Protein AF-A0A7S3L849-F1 (afdb_monomer)

Mean predicted aligned error: 8.5 Å

Secondary structure (DSSP, 8-state):
-B---HHHHHHHHHHHHTT---S-EEE-SSSS-HHHHHHHHHHHSTTTSTTTEEE--PPPPPPPHHHHHHHHHHHHHHHHHS-S-----TTS---------S--HHHHHHHHHHHHSPTT-EEEEE-S-THHHHHHHHH-HHHHHHHEEEEEEE-S--TTS-----HHHHH-HHHHHHHHHSTTGGGEEEE-TTTT-GGGS-TTHHHHHHHHHHHHHHT-SS---HHHHHHHHHHHHTTTGGGSSHHHHHHHHH-GGGEEEEEEEEEE-TTT--EEE-TT---EEEEEEEE-HHHHHHHHHHHHH--GGGGTHHHHHHHTT--

InterPro domains:
  IPR001910 Inosine/uridine-preferring nucleoside hydrolase domain [PF01156] (1-293)
  IPR023186 Inosine/uridine-preferring nucleoside hydrolase [PTHR12304] (1-284)
  IPR036452 Ribonucleoside hydrolase-like [G3DSA:3.90.245.10] (1-307)
  IPR036452 Ribonucleoside hydrolase-like [SSF53590] (1-305)

Sequence (323 aa):
DTDAGFDDLVALTCPLAHGHSIDLVTTVCGSNTALDTHHALERLLSSGLDNRVVPSKNRPRPSQAWLTDFRRRFGAFVERHGTTTPTQSPLQKSSNGDDDDDDDGMTTRVKQFLQNSPDDGVDLLCLGPLSNVADWMERFPDLMMTKVSSVWILGGSHPTTERVDEFNFGQDAPAASYVFEGRLADKITLVPGDVTSHHLVADDFIPTIVEAACRNQELASTDYNVNTKLLAHIIEEEQQYSIFYDPVCIFLYLHPEAARFARVPLRVDPESGATQSSSGTTAMIPFAEQVNFDAYQAWLLQAIQQSSDAQSSCTEEAQTNLE

pLDDT: mean 82.87, std 18.26, range [31.86, 98.62]

Structure (mmCIF, N/CA/C/O backbone):
data_AF-A0A7S3L849-F1
#
_entry.id   AF-A0A7S3L849-F1
#
loop_
_atom_site.group_PDB
_atom_site.id
_atom_site.type_symbol
_atom_site.label_atom_id
_atom_site.label_alt_id
_atom_site.label_comp_id
_atom_site.label_asym_id
_atom_site.label_entity_id
_atom_site.label_seq_id
_atom_site.pdbx_PDB_ins_code
_atom_site.Cartn_x
_atom_site.Cartn_y
_atom_site.Cartn_z
_atom_site.occupancy
_atom_site.B_iso_or_equiv
_atom_site.auth_seq_id
_atom_site.auth_comp_id
_atom_site.auth_asym_id
_atom_site.auth_atom_id
_atom_site.pdbx_PDB_model_num
ATOM 1 N N . ASP A 1 1 ? -3.699 5.088 0.808 1.00 95.38 1 ASP A N 1
ATOM 2 C CA . ASP A 1 1 ? -2.855 5.932 1.673 1.00 95.38 1 ASP A CA 1
ATOM 3 C C . ASP A 1 1 ? -1.408 5.497 1.504 1.00 95.38 1 ASP A C 1
ATOM 5 O O . ASP A 1 1 ? -1.169 4.300 1.565 1.00 95.38 1 ASP A O 1
ATOM 9 N N . THR A 1 2 ? -0.493 6.411 1.181 1.00 94.88 2 THR A N 1
ATOM 10 C CA . THR A 1 2 ? 0.852 6.100 0.638 1.00 94.88 2 THR A CA 1
ATOM 11 C C . THR A 1 2 ? 1.878 7.171 1.022 1.00 94.88 2 THR A C 1
ATOM 13 O O . THR A 1 2 ? 1.524 8.348 1.126 1.00 94.88 2 THR A O 1
ATOM 16 N N . ASP A 1 3 ? 3.147 6.815 1.214 1.00 91.31 3 ASP A N 1
ATOM 17 C CA . ASP A 1 3 ? 4.259 7.768 1.392 1.00 91.31 3 ASP A CA 1
ATOM 18 C C . ASP A 1 3 ? 5.100 7.983 0.114 1.00 91.31 3 ASP A C 1
ATOM 20 O O . ASP A 1 3 ? 6.046 8.783 0.125 1.00 91.31 3 ASP A O 1
ATOM 24 N N . ALA A 1 4 ? 4.666 7.390 -1.007 1.00 85.69 4 ALA A N 1
ATOM 25 C CA . ALA A 1 4 ? 5.242 7.435 -2.359 1.00 85.69 4 ALA A CA 1
ATOM 26 C C . ALA A 1 4 ? 6.745 7.132 -2.417 1.00 85.69 4 ALA A C 1
ATOM 28 O O . ALA A 1 4 ? 7.527 7.903 -2.984 1.00 85.69 4 ALA A O 1
ATOM 29 N N . GLY A 1 5 ? 7.143 6.010 -1.829 1.00 91.06 5 GLY A N 1
ATOM 30 C CA . GLY A 1 5 ? 8.312 5.235 -2.215 1.00 91.06 5 GLY A CA 1
ATOM 31 C C . GLY A 1 5 ? 8.308 4.824 -3.694 1.00 91.06 5 GLY A C 1
ATOM 32 O O . GLY A 1 5 ? 7.347 5.039 -4.436 1.00 91.06 5 GLY A O 1
ATOM 33 N N . PHE A 1 6 ? 9.413 4.244 -4.169 1.00 93.62 6 PHE A N 1
ATOM 34 C CA . PHE A 1 6 ? 9.449 3.695 -5.534 1.00 93.62 6 PHE A CA 1
ATOM 35 C C . PHE A 1 6 ? 8.513 2.485 -5.680 1.00 93.62 6 PHE A C 1
ATOM 37 O O . PHE A 1 6 ? 7.895 2.304 -6.726 1.00 93.62 6 PHE A O 1
ATOM 44 N N . ASP A 1 7 ? 8.396 1.688 -4.626 1.00 95.56 7 ASP A N 1
ATOM 45 C CA . ASP A 1 7 ? 7.432 0.606 -4.443 1.00 95.56 7 ASP A CA 1
ATOM 46 C C . ASP A 1 7 ? 5.988 1.101 -4.466 1.00 95.56 7 ASP A C 1
ATOM 48 O O . ASP A 1 7 ? 5.200 0.588 -5.264 1.00 95.56 7 ASP A O 1
ATOM 52 N N . ASP A 1 8 ? 5.644 2.158 -3.729 1.00 95.69 8 ASP A N 1
ATOM 53 C CA . ASP A 1 8 ? 4.315 2.772 -3.831 1.00 95.69 8 ASP A CA 1
ATOM 54 C C . ASP A 1 8 ? 3.997 3.224 -5.267 1.00 95.69 8 ASP A C 1
ATOM 56 O O . ASP A 1 8 ? 2.868 3.089 -5.743 1.00 95.69 8 ASP A O 1
ATOM 60 N N . LEU A 1 9 ? 4.981 3.771 -5.996 1.00 94.06 9 LEU A N 1
ATOM 61 C CA . LEU A 1 9 ? 4.765 4.187 -7.383 1.00 94.06 9 LEU A CA 1
ATOM 62 C C . LEU A 1 9 ? 4.421 2.990 -8.277 1.00 94.06 9 LEU A C 1
ATOM 64 O O . LEU A 1 9 ? 3.528 3.112 -9.119 1.00 94.06 9 LEU A O 1
ATOM 68 N N . VAL A 1 10 ? 5.067 1.834 -8.100 1.00 95.44 10 VAL A N 1
ATOM 69 C CA . VAL A 1 10 ? 4.680 0.596 -8.800 1.00 95.44 10 VAL A CA 1
ATOM 70 C C . VAL A 1 10 ? 3.294 0.136 -8.343 1.00 95.44 10 VAL A C 1
ATOM 72 O O . VAL A 1 10 ? 2.470 -0.225 -9.183 1.00 95.44 10 VAL A O 1
ATOM 75 N N . ALA A 1 11 ? 2.996 0.214 -7.047 1.00 96.06 11 ALA A N 1
ATOM 76 C CA . ALA A 1 11 ? 1.717 -0.171 -6.453 1.00 96.06 11 ALA A CA 1
ATOM 77 C C . ALA A 1 11 ? 0.536 0.667 -6.973 1.00 96.06 11 ALA A C 1
ATOM 79 O O . ALA A 1 11 ? -0.564 0.147 -7.148 1.00 96.06 11 ALA A O 1
ATOM 80 N N . LEU A 1 12 ? 0.763 1.944 -7.289 1.00 93.38 12 LEU A N 1
ATOM 81 C CA . LEU A 1 12 ? -0.225 2.820 -7.921 1.00 93.38 12 LEU A CA 1
ATOM 82 C C . LEU A 1 12 ? -0.278 2.630 -9.442 1.00 93.38 12 LEU A C 1
ATOM 84 O O . LEU A 1 12 ? -1.357 2.612 -10.029 1.00 93.38 12 LEU A O 1
ATOM 88 N N . THR A 1 13 ? 0.873 2.484 -10.099 1.00 91.62 13 THR A N 1
ATOM 89 C CA . THR A 1 13 ? 0.953 2.477 -11.569 1.00 91.62 13 THR A CA 1
ATOM 90 C C . THR A 1 13 ? 0.557 1.128 -12.169 1.00 91.62 13 THR A C 1
ATOM 92 O O . THR A 1 13 ? -0.067 1.088 -13.228 1.00 91.62 13 THR A O 1
ATOM 95 N N . CYS A 1 14 ? 0.883 0.017 -11.506 1.00 92.12 14 CYS A N 1
ATOM 96 C CA . CYS A 1 14 ? 0.623 -1.329 -12.014 1.00 92.12 14 CYS A CA 1
ATOM 97 C C . CYS A 1 14 ? -0.886 -1.634 -12.153 1.00 92.12 14 CYS A C 1
ATOM 99 O O . CYS A 1 14 ? -1.302 -2.044 -13.238 1.00 92.12 14 CYS A O 1
ATOM 101 N N . PRO A 1 15 ? -1.757 -1.352 -11.160 1.00 91.69 15 PRO A N 1
ATOM 102 C CA . PRO A 1 15 ? -3.205 -1.509 -11.332 1.00 91.69 15 PRO A CA 1
ATOM 103 C C . PRO A 1 15 ? -3.779 -0.613 -12.426 1.00 91.69 15 PRO A C 1
ATOM 105 O O . PRO A 1 15 ? -4.632 -1.060 -13.190 1.00 91.69 15 PRO A O 1
ATOM 108 N N . LEU A 1 16 ? -3.297 0.632 -12.536 1.00 88.31 16 LEU A N 1
ATOM 109 C CA . LEU A 1 16 ? -3.709 1.549 -13.603 1.00 88.31 16 LEU A CA 1
ATOM 110 C C . LEU A 1 16 ? -3.302 1.018 -14.987 1.00 88.31 16 LEU A C 1
ATOM 112 O O . LEU A 1 16 ? -4.040 1.196 -15.955 1.00 88.31 16 LEU A O 1
ATOM 116 N N . ALA A 1 17 ? -2.146 0.354 -15.094 1.00 86.44 17 ALA A N 1
ATOM 117 C CA . ALA A 1 17 ? -1.731 -0.333 -16.314 1.00 86.44 17 ALA A CA 1
ATOM 118 C C . ALA A 1 17 ? -2.655 -1.516 -16.637 1.00 86.44 17 ALA A C 1
ATOM 120 O O . ALA A 1 17 ? -2.955 -1.731 -17.801 1.00 86.44 17 ALA A O 1
ATOM 121 N N . HIS A 1 18 ? -3.185 -2.208 -15.625 1.00 87.62 18 HIS A N 1
ATOM 122 C CA . HIS A 1 18 ? -4.211 -3.251 -15.770 1.00 87.62 18 HIS A CA 1
ATOM 123 C C . HIS A 1 18 ? -5.645 -2.725 -15.958 1.00 87.62 18 HIS A C 1
ATOM 125 O O . HIS A 1 18 ? -6.585 -3.513 -16.032 1.00 87.62 18 HIS A O 1
ATOM 131 N N . GLY A 1 19 ? -5.840 -1.406 -16.056 1.00 87.19 19 GLY A N 1
ATOM 132 C CA . GLY A 1 19 ? -7.154 -0.798 -16.287 1.00 87.19 19 GLY A CA 1
ATOM 133 C C . GLY A 1 19 ? -8.034 -0.667 -15.040 1.00 87.19 19 GLY A C 1
ATOM 134 O O . GLY A 1 19 ? -9.211 -0.326 -15.165 1.00 87.19 19 GLY A O 1
ATOM 135 N N . HIS A 1 20 ? -7.491 -0.895 -13.842 1.00 90.31 20 HIS A N 1
ATOM 136 C CA . HIS A 1 20 ? -8.184 -0.557 -12.600 1.00 90.31 20 HIS A CA 1
ATOM 137 C C . HIS A 1 20 ? -8.245 0.963 -12.403 1.00 90.31 20 HIS A C 1
ATOM 139 O O . HIS A 1 20 ? -7.409 1.710 -12.909 1.00 90.31 20 HIS A O 1
ATOM 145 N N . SER A 1 21 ? -9.224 1.426 -11.628 1.00 89.62 21 SER A N 1
ATOM 146 C CA . SER A 1 21 ? -9.348 2.821 -11.206 1.00 89.62 21 SER A CA 1
ATOM 147 C C . SER A 1 21 ? -9.006 2.983 -9.729 1.00 89.62 21 SER A C 1
ATOM 149 O O . SER A 1 21 ? -9.320 2.116 -8.920 1.00 89.62 21 SER A O 1
ATOM 151 N N . ILE A 1 22 ? -8.420 4.126 -9.374 1.00 91.94 22 ILE A N 1
ATOM 152 C CA . ILE A 1 22 ? -8.144 4.514 -7.986 1.00 91.94 22 ILE A CA 1
ATOM 153 C C . ILE A 1 22 ? -8.977 5.752 -7.669 1.00 91.94 22 ILE A C 1
ATOM 155 O O . ILE A 1 22 ? -8.793 6.786 -8.311 1.00 91.94 22 ILE A O 1
ATOM 159 N N . ASP A 1 23 ? -9.896 5.665 -6.712 1.00 93.19 23 ASP A N 1
ATOM 160 C CA . ASP A 1 23 ? -10.851 6.748 -6.438 1.00 93.19 23 ASP A CA 1
ATOM 161 C C . ASP A 1 23 ? -10.212 7.954 -5.743 1.00 93.19 23 ASP A C 1
ATOM 163 O O . ASP A 1 23 ? -10.484 9.102 -6.103 1.00 93.19 23 ASP A O 1
ATOM 167 N N . LEU A 1 24 ? -9.332 7.695 -4.774 1.00 93.12 24 LEU A N 1
ATOM 168 C CA . LEU A 1 24 ? -8.637 8.715 -3.999 1.00 93.12 24 LEU A CA 1
ATOM 169 C C . LEU A 1 24 ? -7.258 8.210 -3.568 1.00 93.12 24 LEU A C 1
ATOM 171 O O . LEU A 1 24 ? -7.108 7.068 -3.138 1.00 93.12 24 LEU A O 1
ATOM 175 N N . VAL A 1 25 ? -6.261 9.088 -3.627 1.00 93.25 25 VAL A N 1
ATOM 176 C CA . VAL A 1 25 ? -4.925 8.856 -3.078 1.00 93.25 25 VAL A CA 1
ATOM 177 C C . VAL A 1 25 ? -4.656 9.885 -1.994 1.00 93.25 25 VAL A C 1
ATOM 179 O O . VAL A 1 25 ? -4.705 11.090 -2.211 1.00 93.25 25 VAL A O 1
ATOM 182 N N . THR A 1 26 ? -4.349 9.415 -0.800 1.00 92.69 26 THR A N 1
ATOM 183 C CA . THR A 1 26 ? -3.932 10.256 0.321 1.00 92.69 26 THR A CA 1
ATOM 184 C C . THR A 1 26 ? -2.455 10.027 0.577 1.00 92.69 26 THR A C 1
ATOM 186 O O . THR A 1 26 ? -1.984 8.891 0.468 1.00 92.69 26 THR A O 1
ATOM 189 N N . THR A 1 27 ? -1.724 11.095 0.891 1.00 91.38 27 THR A N 1
ATOM 190 C CA . THR A 1 27 ? -0.302 10.984 1.212 1.00 91.38 27 THR A CA 1
ATOM 191 C C . THR A 1 27 ? -0.057 11.071 2.706 1.00 91.38 27 THR A C 1
ATOM 193 O O . THR A 1 27 ? -0.688 11.863 3.411 1.00 91.38 27 THR A O 1
ATOM 196 N N . VAL A 1 28 ? 0.881 10.272 3.199 1.00 90.94 28 VAL A N 1
ATOM 197 C CA . VAL A 1 28 ? 1.326 10.259 4.595 1.00 90.94 28 VAL A CA 1
ATOM 198 C C . VAL A 1 28 ? 2.834 10.505 4.660 1.00 90.94 28 VAL A C 1
ATOM 200 O O . VAL A 1 28 ? 3.556 10.303 3.687 1.00 90.94 28 VAL A O 1
ATOM 203 N N . CYS A 1 29 ? 3.323 11.021 5.789 1.00 87.94 29 CYS A N 1
ATOM 204 C CA . CYS A 1 29 ? 4.763 11.148 5.987 1.00 87.94 29 CYS A CA 1
ATOM 205 C C . CYS A 1 29 ? 5.391 9.774 6.229 1.00 87.94 29 CYS A C 1
ATOM 207 O O . CYS A 1 29 ? 4.939 9.041 7.101 1.00 87.94 29 CYS A O 1
ATOM 209 N N . GLY A 1 30 ? 6.493 9.508 5.537 1.00 85.75 30 GLY A N 1
ATOM 210 C CA . GLY A 1 30 ? 7.298 8.297 5.672 1.00 85.75 30 GLY A CA 1
ATOM 211 C C . GLY A 1 30 ? 8.642 8.515 4.986 1.00 85.75 30 GLY A C 1
ATOM 212 O O . GLY A 1 30 ? 9.497 9.272 5.471 1.00 85.75 30 GLY A O 1
ATOM 213 N N . SER A 1 31 ? 8.803 7.913 3.815 1.00 81.94 31 SER A N 1
ATOM 214 C CA . SER A 1 31 ? 9.958 8.058 2.931 1.00 81.94 31 SER A CA 1
ATOM 215 C C . SER A 1 31 ? 10.201 9.523 2.556 1.00 81.94 31 SER A C 1
ATOM 217 O O . SER A 1 31 ? 11.317 10.038 2.690 1.00 81.94 31 SER A O 1
ATOM 219 N N . ASN A 1 32 ? 9.134 10.247 2.216 1.00 81.56 32 ASN A N 1
ATOM 220 C CA . ASN A 1 32 ? 9.120 11.689 1.963 1.00 81.56 32 ASN A CA 1
ATOM 221 C C . ASN A 1 32 ? 8.192 12.426 2.948 1.00 81.56 32 ASN A C 1
ATOM 223 O O . ASN A 1 32 ? 7.525 11.813 3.786 1.00 81.56 32 ASN A O 1
ATOM 227 N N . THR A 1 33 ? 8.174 13.763 2.886 1.00 80.88 33 THR A N 1
ATOM 228 C CA . THR A 1 33 ? 7.096 14.517 3.541 1.00 80.88 33 THR A CA 1
ATOM 229 C C . THR A 1 33 ? 5.804 14.333 2.750 1.00 80.88 33 THR A C 1
ATOM 231 O O . THR A 1 33 ? 5.849 14.253 1.526 1.00 80.88 33 THR A O 1
ATOM 234 N N . ALA A 1 34 ? 4.647 14.340 3.416 1.00 77.62 34 ALA A N 1
ATOM 235 C CA . ALA A 1 34 ? 3.357 14.161 2.747 1.00 77.62 34 ALA A CA 1
ATOM 236 C C . ALA A 1 34 ? 3.129 15.175 1.603 1.00 77.62 34 ALA A C 1
ATOM 238 O O . ALA A 1 34 ? 2.537 14.838 0.577 1.00 77.62 34 ALA A O 1
ATOM 239 N N . LEU A 1 35 ? 3.634 16.407 1.742 1.00 77.88 35 LEU A N 1
ATOM 240 C CA . LEU A 1 35 ? 3.536 17.429 0.699 1.00 77.88 35 LEU A CA 1
ATOM 241 C C . LEU A 1 35 ? 4.460 17.141 -0.495 1.00 77.88 35 LEU A C 1
ATOM 243 O O . LEU A 1 35 ? 4.033 17.286 -1.639 1.00 77.88 35 LEU A O 1
ATOM 247 N N . ASP A 1 36 ? 5.697 16.706 -0.246 1.00 81.19 36 ASP A N 1
ATOM 248 C CA . ASP A 1 36 ? 6.623 16.322 -1.319 1.00 81.19 36 ASP A CA 1
ATOM 249 C C . ASP A 1 36 ? 6.103 15.093 -2.074 1.00 81.19 36 ASP A C 1
ATOM 251 O O . ASP A 1 36 ? 6.116 15.078 -3.304 1.00 81.19 36 ASP A O 1
ATOM 255 N N . THR A 1 37 ? 5.564 14.109 -1.346 1.00 81.19 37 THR A N 1
ATOM 256 C CA . THR A 1 37 ? 4.849 12.948 -1.893 1.00 81.19 37 THR A CA 1
ATOM 257 C C . THR A 1 37 ? 3.697 13.396 -2.791 1.00 81.19 37 THR A C 1
ATOM 259 O O . THR A 1 37 ? 3.586 12.942 -3.926 1.00 81.19 37 THR A O 1
ATOM 262 N N . HIS A 1 38 ? 2.860 14.331 -2.328 1.00 82.75 38 HIS A N 1
ATOM 263 C CA . HIS A 1 38 ? 1.738 14.843 -3.116 1.00 82.75 38 HIS A CA 1
ATOM 264 C C . HIS A 1 38 ? 2.209 15.481 -4.426 1.00 82.75 38 HIS A C 1
ATOM 266 O O . HIS A 1 38 ? 1.706 15.133 -5.493 1.00 82.75 38 HIS A O 1
ATOM 272 N N . HIS A 1 39 ? 3.213 16.360 -4.370 1.00 82.75 39 HIS A N 1
ATOM 273 C CA . HIS A 1 39 ? 3.768 16.985 -5.570 1.00 82.75 39 HIS A CA 1
ATOM 274 C C . HIS A 1 39 ? 4.417 15.972 -6.519 1.00 82.75 39 HIS A C 1
ATOM 276 O O . HIS A 1 39 ? 4.325 16.131 -7.736 1.00 82.75 39 HIS A O 1
ATOM 282 N N . ALA A 1 40 ? 5.075 14.938 -5.993 1.00 85.44 40 ALA A N 1
ATOM 283 C CA . ALA A 1 40 ? 5.659 13.882 -6.810 1.00 85.44 40 ALA A CA 1
ATOM 284 C C . ALA A 1 40 ? 4.580 13.093 -7.559 1.00 85.44 40 ALA A C 1
ATOM 286 O O . ALA A 1 40 ? 4.685 12.927 -8.774 1.00 85.44 40 ALA A O 1
ATOM 287 N N . LEU A 1 41 ? 3.520 12.676 -6.863 1.00 87.25 41 LEU A N 1
ATOM 288 C CA . LEU A 1 41 ? 2.406 11.939 -7.460 1.00 87.25 41 LEU A CA 1
ATOM 289 C C . LEU A 1 41 ? 1.654 12.775 -8.499 1.00 87.25 41 LEU A C 1
ATOM 291 O O . LEU A 1 41 ? 1.391 12.276 -9.587 1.00 87.25 41 LEU A O 1
ATOM 295 N N . GLU A 1 42 ? 1.384 14.053 -8.226 1.00 83.94 42 GLU A N 1
ATOM 296 C CA . GLU A 1 42 ? 0.770 14.964 -9.205 1.00 83.94 42 GLU A CA 1
ATOM 297 C C . GLU A 1 42 ? 1.625 15.098 -10.472 1.00 83.94 42 GLU A C 1
ATOM 299 O O . GLU A 1 42 ? 1.097 15.138 -11.577 1.00 83.94 42 GLU A O 1
ATOM 304 N N . ARG A 1 43 ? 2.957 15.128 -10.347 1.00 83.00 43 ARG A N 1
ATOM 305 C CA . ARG A 1 43 ? 3.854 15.248 -11.506 1.00 83.00 43 ARG A CA 1
ATOM 306 C C . ARG A 1 43 ? 4.017 13.943 -12.277 1.00 83.00 43 ARG A C 1
ATOM 308 O O . ARG A 1 43 ? 4.158 13.985 -13.497 1.00 83.00 43 ARG A O 1
ATOM 315 N N . LEU A 1 44 ? 4.057 12.806 -11.591 1.00 83.25 44 LEU A N 1
ATOM 316 C CA . LEU A 1 44 ? 4.297 11.501 -12.211 1.00 83.25 44 LEU A CA 1
ATOM 317 C C . LEU A 1 44 ? 3.009 10.879 -12.768 1.00 83.25 44 LEU A C 1
ATOM 319 O O . LEU A 1 44 ? 3.032 10.292 -13.843 1.00 83.25 44 LEU A O 1
ATOM 323 N N . LEU A 1 45 ? 1.882 11.050 -12.076 1.00 79.69 45 LEU A N 1
ATOM 324 C CA . LEU A 1 45 ? 0.605 10.386 -12.360 1.00 79.69 45 LEU A CA 1
ATOM 325 C C . LEU A 1 45 ? -0.505 11.373 -12.764 1.00 79.69 45 LEU A C 1
ATOM 327 O O . LEU A 1 45 ? -1.688 11.047 -12.655 1.00 79.69 45 LEU A O 1
ATOM 331 N N . SER A 1 46 ? -0.138 12.555 -13.277 1.00 68.75 46 SER A N 1
ATOM 332 C CA . SER A 1 46 ? -1.053 13.660 -13.636 1.00 68.75 46 SER A CA 1
ATOM 333 C C . SER A 1 46 ? -2.249 13.259 -14.503 1.00 68.75 46 SER A C 1
ATOM 335 O O . SER A 1 46 ? -3.307 13.864 -14.395 1.00 68.75 46 SER A O 1
ATOM 337 N N . SER A 1 47 ? -2.113 12.244 -15.360 1.00 64.75 47 SER A N 1
ATOM 338 C CA . SER A 1 47 ? -3.205 11.777 -16.231 1.00 64.75 47 SER A CA 1
ATOM 339 C C . SER A 1 47 ? -4.064 10.662 -15.623 1.00 64.75 47 SER A C 1
ATOM 341 O O . SER A 1 47 ? -5.212 10.494 -16.028 1.00 64.75 47 SER A O 1
ATOM 343 N N . GLY A 1 48 ? -3.530 9.906 -14.659 1.00 66.25 48 GLY A N 1
ATOM 344 C CA . GLY A 1 48 ? -4.217 8.777 -14.024 1.00 66.25 48 GLY A CA 1
ATOM 345 C C . GLY A 1 48 ? -4.919 9.138 -12.714 1.00 66.25 48 GLY A C 1
ATOM 346 O O . GLY A 1 48 ? -5.884 8.477 -12.336 1.00 66.25 48 GLY A O 1
ATOM 347 N N . LEU A 1 49 ? -4.458 10.193 -12.034 1.00 73.12 49 LEU A N 1
ATOM 348 C CA . LEU A 1 49 ? -4.897 10.573 -10.688 1.00 73.12 49 LEU A CA 1
ATOM 349 C C . LEU A 1 49 ? -5.322 12.046 -10.571 1.00 73.12 49 LEU A C 1
ATOM 351 O O . LEU A 1 49 ? -5.329 12.581 -9.465 1.00 73.12 49 LEU A O 1
ATOM 355 N N . ASP A 1 50 ? -5.677 12.707 -11.677 1.00 68.19 50 ASP A N 1
ATOM 356 C CA . ASP A 1 50 ? -5.971 14.149 -11.695 1.00 68.19 50 ASP A CA 1
ATOM 357 C C . ASP A 1 50 ? -7.004 14.548 -10.623 1.00 68.19 50 ASP A C 1
ATOM 359 O O . ASP A 1 50 ? -8.126 14.030 -10.580 1.00 68.19 50 ASP A O 1
ATOM 363 N N . ASN A 1 51 ? -6.608 15.463 -9.735 1.00 66.25 51 ASN A N 1
ATOM 364 C CA . ASN A 1 51 ? -7.359 15.908 -8.559 1.00 66.25 51 ASN A CA 1
ATOM 365 C C . ASN A 1 51 ? -7.739 14.798 -7.562 1.00 66.25 51 ASN A C 1
ATOM 367 O O . ASN A 1 51 ? -8.645 15.003 -6.756 1.00 66.25 51 ASN A O 1
ATOM 371 N N . ARG A 1 52 ? -7.068 13.647 -7.552 1.00 78.75 52 ARG A N 1
ATOM 372 C CA . ARG A 1 52 ? -7.327 12.555 -6.594 1.00 78.75 52 ARG A CA 1
ATOM 373 C C . ARG A 1 52 ? -6.297 12.486 -5.477 1.00 78.75 52 ARG A C 1
ATOM 375 O O . ARG A 1 52 ? -6.513 11.732 -4.537 1.00 78.75 52 ARG A O 1
ATOM 382 N N . VAL A 1 53 ? -5.218 13.268 -5.540 1.00 79.25 53 VAL A N 1
ATOM 383 C CA . VAL A 1 53 ? -4.164 13.251 -4.519 1.00 79.25 53 VAL A CA 1
ATOM 384 C C . VAL A 1 53 ? -4.435 14.299 -3.431 1.00 79.25 53 VAL A C 1
ATOM 386 O O . VAL A 1 53 ? -4.674 15.474 -3.724 1.00 79.25 53 VAL A O 1
ATOM 389 N N . VAL A 1 54 ? -4.396 13.887 -2.162 1.00 82.25 54 VAL A N 1
ATOM 390 C CA . VAL A 1 54 ? -4.645 14.742 -0.989 1.00 82.25 54 VAL A CA 1
ATOM 391 C C . VAL A 1 54 ? -3.486 14.631 0.011 1.00 82.25 54 VAL A C 1
ATOM 393 O O . VAL A 1 54 ? -3.256 13.541 0.537 1.00 82.25 54 VAL A O 1
ATOM 396 N N . PRO A 1 55 ? -2.769 15.731 0.313 1.00 78.12 55 PRO A N 1
ATOM 397 C CA . PRO A 1 55 ? -1.709 15.716 1.310 1.00 78.12 55 PRO A CA 1
ATOM 398 C C . PRO A 1 55 ? -2.208 15.679 2.755 1.00 78.12 55 PRO A C 1
ATOM 400 O O . PRO A 1 55 ? -3.134 16.401 3.118 1.00 78.12 55 PRO A O 1
ATOM 403 N N . SER A 1 56 ? -1.537 14.894 3.602 1.00 78.00 56 SER A N 1
ATOM 404 C CA . SER A 1 56 ? -1.711 14.938 5.060 1.00 78.00 56 SER A CA 1
ATOM 405 C C . SER A 1 56 ? -0.860 16.015 5.743 1.00 78.00 56 SER A C 1
ATOM 407 O O . SER A 1 56 ? 0.155 16.476 5.220 1.00 78.00 56 SER A O 1
ATOM 409 N N . LYS A 1 57 ? -1.261 16.377 6.968 1.00 70.38 57 LYS A N 1
ATOM 410 C CA . LYS A 1 57 ? -0.533 17.256 7.897 1.00 70.38 57 LYS A CA 1
ATOM 411 C C . LYS A 1 57 ? 0.433 16.531 8.830 1.00 70.38 57 LYS A C 1
ATOM 413 O O . LYS A 1 57 ? 1.127 17.196 9.607 1.00 70.38 57 LYS A O 1
ATOM 418 N N . ASN A 1 58 ? 0.466 15.200 8.791 1.00 71.88 58 ASN A N 1
ATOM 419 C CA . ASN A 1 58 ? 1.361 14.427 9.643 1.00 71.88 58 ASN A CA 1
ATOM 420 C C . ASN A 1 58 ? 2.804 14.894 9.453 1.00 71.88 58 ASN A C 1
ATOM 422 O O . ASN A 1 58 ? 3.225 15.200 8.340 1.00 71.88 58 ASN A O 1
ATOM 426 N N . ARG A 1 59 ? 3.544 15.033 10.557 1.00 67.00 59 ARG A N 1
ATOM 427 C CA . ARG A 1 59 ? 4.918 15.545 10.530 1.00 67.00 59 ARG A CA 1
ATOM 428 C C . ARG A 1 59 ? 5.908 14.390 10.406 1.00 67.00 59 ARG A C 1
ATOM 430 O O . ARG A 1 59 ? 5.683 13.344 11.011 1.00 67.00 59 ARG A O 1
ATOM 437 N N . PRO A 1 60 ? 7.028 14.583 9.692 1.00 63.25 60 PRO A N 1
ATOM 438 C CA . PRO A 1 60 ? 8.060 13.563 9.605 1.00 63.25 60 PRO A CA 1
ATOM 439 C C . PRO A 1 60 ? 8.654 13.277 10.992 1.00 63.25 60 PRO A C 1
ATOM 441 O O . PRO A 1 60 ? 9.011 14.201 11.730 1.00 63.25 60 PRO A O 1
ATOM 444 N N . ARG A 1 61 ? 8.780 11.991 11.335 1.00 68.00 61 ARG A N 1
ATOM 445 C CA . ARG A 1 61 ? 9.558 11.525 12.492 1.00 68.00 61 ARG A CA 1
ATOM 446 C C . ARG A 1 61 ? 11.066 11.583 12.184 1.00 68.00 61 ARG A C 1
ATOM 448 O O . ARG A 1 61 ? 11.435 11.784 11.022 1.00 68.00 61 ARG A O 1
ATOM 455 N N . PRO A 1 62 ? 11.961 11.478 13.192 1.00 63.38 62 PRO A N 1
ATOM 456 C CA . PRO A 1 62 ? 13.403 11.565 12.976 1.00 63.38 62 PRO A CA 1
ATOM 457 C C . PRO A 1 62 ? 13.865 10.620 11.866 1.00 63.38 62 PRO A C 1
ATOM 459 O O . PRO A 1 62 ? 13.676 9.408 11.935 1.00 63.38 62 PRO A O 1
ATOM 462 N N . SER A 1 63 ? 14.453 11.195 10.820 1.00 64.56 63 SER A N 1
ATOM 463 C CA . SER A 1 63 ? 14.802 10.457 9.613 1.00 64.56 63 SER A CA 1
ATOM 464 C C . SER A 1 63 ? 16.000 9.542 9.847 1.00 64.56 63 SER A C 1
ATOM 466 O O . SER A 1 63 ? 17.053 9.992 10.306 1.00 64.56 63 SER A O 1
ATOM 468 N N . GLN A 1 64 ? 15.863 8.279 9.448 1.00 76.12 64 GLN A N 1
ATOM 469 C CA . GLN A 1 64 ? 16.986 7.357 9.312 1.00 76.12 64 GLN A CA 1
ATOM 470 C C . GLN A 1 64 ? 17.987 7.897 8.276 1.00 76.12 64 GLN A C 1
ATOM 472 O O . GLN A 1 64 ? 17.597 8.548 7.306 1.00 76.12 64 GLN A O 1
ATOM 477 N N . ALA A 1 65 ? 19.284 7.632 8.457 1.00 81.88 65 ALA A N 1
ATOM 478 C CA . ALA A 1 65 ? 20.333 8.227 7.621 1.00 81.88 65 ALA A CA 1
ATOM 479 C C . ALA A 1 65 ? 20.151 7.939 6.117 1.00 81.88 65 ALA A C 1
ATOM 481 O O . ALA A 1 65 ? 20.367 8.826 5.287 1.00 81.88 65 ALA A O 1
ATOM 482 N N . TRP A 1 66 ? 19.696 6.729 5.776 1.00 84.62 66 TRP A N 1
ATOM 483 C CA . TRP A 1 66 ? 19.479 6.294 4.394 1.00 84.62 66 TRP A CA 1
ATOM 484 C C . TRP A 1 66 ? 18.387 7.094 3.664 1.00 84.62 66 TRP A C 1
ATOM 486 O O . TRP A 1 66 ? 18.481 7.263 2.449 1.00 84.62 66 TRP A O 1
ATOM 496 N N . LEU A 1 67 ? 17.415 7.674 4.385 1.00 86.12 67 LEU A N 1
ATOM 497 C CA . LEU A 1 67 ? 16.343 8.477 3.782 1.00 86.12 67 LEU A CA 1
ATOM 498 C C . LEU A 1 67 ? 16.884 9.710 3.057 1.00 86.12 67 LEU A C 1
ATOM 500 O O . LEU A 1 67 ? 16.285 10.175 2.096 1.00 86.12 67 LEU A O 1
ATOM 504 N N . THR A 1 68 ? 18.031 10.240 3.483 1.00 86.25 68 THR A N 1
ATOM 505 C CA . THR A 1 68 ? 18.660 11.383 2.803 1.00 86.25 68 THR A CA 1
ATOM 506 C C . THR A 1 68 ? 19.064 11.016 1.377 1.00 86.25 68 THR A C 1
ATOM 508 O O . THR A 1 68 ? 18.869 11.797 0.447 1.00 86.25 68 THR A O 1
ATOM 511 N N . ASP A 1 69 ? 19.634 9.822 1.205 1.00 87.81 69 ASP A N 1
ATOM 512 C CA . ASP A 1 69 ? 20.055 9.323 -0.099 1.00 87.81 69 ASP A CA 1
ATOM 513 C C . ASP A 1 69 ? 18.853 8.989 -0.979 1.00 87.81 69 ASP A C 1
ATOM 515 O O . ASP A 1 69 ? 18.772 9.460 -2.114 1.00 87.81 69 ASP A O 1
ATOM 519 N N . PHE A 1 70 ? 17.884 8.274 -0.402 1.00 89.62 70 PHE A N 1
ATOM 520 C CA . PHE A 1 70 ? 16.616 7.955 -1.045 1.00 89.62 70 PHE A CA 1
ATOM 521 C C . PHE A 1 70 ? 15.919 9.213 -1.581 1.00 89.62 70 PHE A C 1
ATOM 523 O O . PHE A 1 70 ? 15.675 9.310 -2.780 1.00 89.62 70 PHE A O 1
ATOM 530 N N . ARG A 1 71 ? 15.689 10.226 -0.731 1.00 89.75 71 ARG A N 1
ATOM 531 C CA . ARG A 1 71 ? 15.007 11.482 -1.103 1.00 89.75 71 ARG A CA 1
ATOM 532 C C . ARG A 1 71 ? 15.707 12.206 -2.245 1.00 89.75 71 ARG A C 1
ATOM 534 O O . ARG A 1 71 ? 15.054 12.758 -3.125 1.00 89.75 71 ARG A O 1
ATOM 541 N N . ARG A 1 72 ? 17.044 12.188 -2.252 1.00 89.69 72 ARG A N 1
ATOM 542 C CA . ARG A 1 72 ? 17.842 12.788 -3.327 1.00 89.69 72 ARG A CA 1
ATOM 543 C C . ARG A 1 72 ? 17.631 12.060 -4.656 1.00 89.69 72 ARG A C 1
ATOM 545 O O . ARG A 1 72 ? 17.431 12.723 -5.670 1.00 89.69 72 ARG A O 1
ATOM 552 N N . ARG A 1 73 ? 17.681 10.722 -4.660 1.00 91.69 73 ARG A N 1
ATOM 553 C CA . ARG A 1 73 ? 17.450 9.907 -5.868 1.00 91.69 73 ARG A CA 1
ATOM 554 C C . ARG A 1 73 ? 16.016 10.048 -6.368 1.00 91.69 73 ARG A C 1
ATOM 556 O O . ARG A 1 73 ? 15.810 10.340 -7.540 1.00 91.69 73 ARG A O 1
ATOM 563 N N . PHE A 1 74 ? 15.049 9.945 -5.462 1.00 90.75 74 PHE A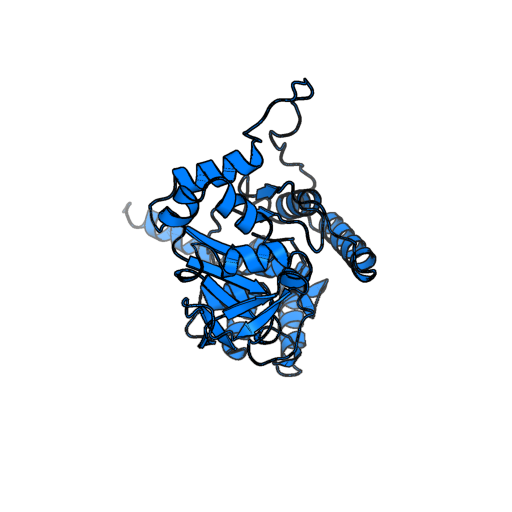 N 1
ATOM 564 C CA . PHE A 1 74 ? 13.632 10.101 -5.767 1.00 90.75 74 PHE A CA 1
ATOM 565 C C . PHE A 1 74 ? 13.323 11.484 -6.356 1.00 90.75 74 PHE A C 1
ATOM 567 O O . PHE A 1 74 ? 12.694 11.584 -7.405 1.00 90.75 74 PHE A O 1
ATOM 574 N N . GLY A 1 75 ? 13.845 12.562 -5.760 1.00 89.25 75 GLY A N 1
ATOM 575 C CA . GLY A 1 75 ? 13.700 13.915 -6.305 1.00 89.25 75 GLY A CA 1
ATOM 576 C C . GLY A 1 75 ? 14.255 14.048 -7.728 1.00 89.25 75 GLY A C 1
ATOM 577 O O . GLY A 1 75 ? 13.573 14.574 -8.606 1.00 89.25 75 GLY A O 1
ATOM 578 N N . ALA A 1 76 ? 15.450 13.503 -7.987 1.00 91.12 76 ALA A N 1
ATOM 579 C CA . ALA A 1 76 ? 16.052 13.503 -9.322 1.00 91.12 76 ALA A CA 1
ATOM 580 C C . ALA A 1 76 ? 15.237 12.687 -10.344 1.00 91.12 76 ALA A C 1
ATOM 582 O O . ALA A 1 76 ? 15.131 13.079 -11.508 1.00 91.12 76 ALA A O 1
ATOM 583 N N . PHE A 1 77 ? 14.634 11.576 -9.918 1.00 91.56 77 PHE A N 1
ATOM 584 C CA . PHE A 1 77 ? 13.723 10.788 -10.746 1.00 91.56 77 PHE A CA 1
ATOM 585 C C . PHE A 1 77 ? 12.472 11.595 -11.129 1.00 91.56 77 PHE A C 1
ATOM 587 O O . PHE A 1 77 ? 12.149 11.714 -12.313 1.00 91.56 77 PHE A O 1
ATOM 594 N N . VAL A 1 78 ? 11.812 12.226 -10.151 1.00 89.62 78 VAL A N 1
ATOM 595 C CA . VAL A 1 78 ? 10.631 13.078 -10.384 1.00 89.62 78 VAL A CA 1
ATOM 596 C C . VAL A 1 78 ? 10.976 14.252 -11.308 1.00 89.62 78 VAL A C 1
ATOM 598 O O . VAL A 1 78 ? 10.176 14.623 -12.165 1.00 89.62 78 VAL A O 1
ATOM 601 N N . GLU A 1 79 ? 12.166 14.843 -11.184 1.00 89.31 79 GLU A N 1
ATOM 602 C CA . GLU A 1 79 ? 12.650 15.885 -12.100 1.00 89.31 79 GLU A CA 1
ATOM 603 C C . GLU A 1 79 ? 12.792 15.404 -13.547 1.00 89.31 79 GLU A C 1
ATOM 605 O O . GLU A 1 79 ? 12.456 16.156 -14.462 1.00 89.31 79 GLU A O 1
ATOM 610 N N . ARG A 1 80 ? 13.255 14.168 -13.754 1.00 90.12 80 ARG A N 1
ATOM 611 C CA . ARG A 1 80 ? 13.509 13.599 -15.083 1.00 90.12 80 ARG A CA 1
ATOM 612 C C . ARG A 1 80 ? 12.240 13.117 -15.786 1.00 90.12 80 ARG A C 1
ATOM 614 O O . ARG A 1 80 ? 12.137 13.276 -17.000 1.00 90.12 80 ARG A O 1
ATOM 621 N N . HIS A 1 81 ? 11.303 12.531 -15.039 1.00 87.06 81 HIS A N 1
ATOM 622 C CA . HIS A 1 81 ? 10.140 11.830 -15.601 1.00 87.06 81 HIS A CA 1
ATOM 623 C C . HIS A 1 81 ? 8.791 12.503 -15.308 1.00 87.06 81 HIS A C 1
ATOM 625 O O . HIS A 1 81 ? 7.809 12.211 -15.985 1.00 87.06 81 HIS A O 1
ATOM 631 N N . GLY A 1 82 ? 8.719 13.406 -14.327 1.00 83.31 82 GLY A N 1
ATOM 632 C CA . GLY A 1 82 ? 7.486 14.106 -13.973 1.00 83.31 82 GLY A CA 1
ATOM 633 C C . GLY A 1 82 ? 7.171 15.277 -14.904 1.00 83.31 82 GLY A C 1
ATOM 634 O O . GLY A 1 82 ? 8.066 15.983 -15.377 1.00 83.31 82 GLY A O 1
ATOM 635 N N . THR A 1 83 ? 5.885 15.553 -15.117 1.00 78.12 83 THR A N 1
ATOM 636 C CA . THR A 1 83 ? 5.438 16.694 -15.922 1.00 78.12 83 THR A CA 1
ATOM 637 C C . THR A 1 83 ? 5.853 18.026 -15.289 1.00 78.12 83 THR A C 1
ATOM 639 O O . THR A 1 83 ? 5.933 18.172 -14.066 1.00 78.12 83 THR A O 1
ATOM 642 N N . THR A 1 84 ? 6.132 19.022 -16.134 1.00 60.09 84 THR A N 1
ATOM 643 C CA . THR A 1 84 ? 6.546 20.374 -15.716 1.00 60.09 84 THR A CA 1
ATOM 644 C C . THR A 1 84 ? 5.376 21.284 -15.375 1.00 60.09 84 THR A C 1
ATOM 646 O O . THR A 1 84 ? 5.594 22.368 -14.840 1.00 60.09 84 THR A O 1
ATOM 649 N N . THR A 1 85 ? 4.145 20.882 -15.694 1.00 51.91 85 THR A N 1
ATOM 650 C CA . THR A 1 85 ? 2.944 21.648 -15.379 1.00 51.91 85 THR A CA 1
ATOM 651 C C . THR A 1 85 ? 2.623 21.445 -13.902 1.00 51.91 85 THR A C 1
ATOM 653 O O . THR A 1 85 ? 2.254 20.334 -13.527 1.00 51.91 85 THR A O 1
ATOM 656 N N . PRO A 1 86 ? 2.743 22.473 -13.044 1.00 45.94 86 PRO A N 1
ATOM 657 C CA . PRO A 1 86 ? 2.087 22.415 -11.755 1.00 45.94 86 PRO A CA 1
ATOM 658 C C . PRO A 1 86 ? 0.596 22.392 -12.078 1.00 45.94 86 PRO A C 1
ATOM 660 O O . PRO A 1 86 ? 0.081 23.358 -12.654 1.00 45.94 86 PRO A O 1
ATOM 663 N N . THR A 1 87 ? -0.105 21.309 -11.748 1.00 46.16 87 THR A N 1
ATOM 664 C CA . THR A 1 87 ? -1.541 21.424 -11.511 1.00 46.16 87 THR A CA 1
ATOM 665 C C . THR A 1 87 ? -1.669 22.564 -10.507 1.00 46.16 87 THR A C 1
ATOM 667 O O . THR A 1 87 ? -1.015 22.572 -9.461 1.00 46.16 87 THR A O 1
ATOM 670 N N . GLN A 1 88 ? -2.360 23.641 -10.889 1.00 40.59 88 GLN A N 1
ATOM 671 C CA . GLN A 1 88 ? -2.619 24.738 -9.966 1.00 40.59 88 GLN A CA 1
ATOM 672 C C . GLN A 1 88 ? -3.519 24.164 -8.878 1.00 40.59 88 GLN A C 1
ATOM 674 O O . GLN A 1 88 ? -4.740 24.194 -8.996 1.00 40.59 88 GLN A O 1
ATOM 679 N N . SER A 1 89 ? -2.910 23.578 -7.848 1.00 40.06 89 SER A N 1
ATOM 680 C CA . SER A 1 89 ? -3.631 23.116 -6.681 1.00 40.06 89 SER A CA 1
ATOM 681 C C . SER A 1 89 ? -4.389 24.327 -6.131 1.00 40.06 89 SER A C 1
ATOM 683 O O . SER A 1 89 ? -3.772 25.385 -5.940 1.00 40.06 89 SER A O 1
ATOM 685 N N . PRO A 1 90 ? -5.702 24.220 -5.855 1.00 39.31 90 PRO A N 1
ATOM 686 C CA . PRO A 1 90 ? -6.490 25.315 -5.283 1.00 39.31 90 PRO A CA 1
ATOM 687 C C . PRO A 1 90 ? -5.918 25.857 -3.961 1.00 39.31 90 PRO A C 1
ATOM 689 O O . PRO A 1 90 ? -6.356 26.892 -3.469 1.00 39.31 90 PRO A O 1
ATOM 692 N N . LEU A 1 91 ? -4.931 25.168 -3.381 1.00 43.28 91 LEU A N 1
ATOM 693 C CA . LEU A 1 91 ? -4.314 25.469 -2.096 1.00 43.28 91 LEU A CA 1
ATOM 694 C C . LEU A 1 91 ? -3.367 26.673 -2.111 1.00 43.28 91 LEU A C 1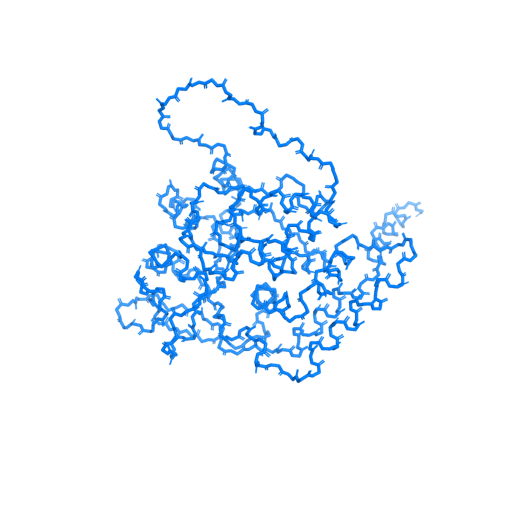
ATOM 696 O O . LEU A 1 91 ? -3.017 27.178 -1.045 1.00 43.28 91 LEU A O 1
ATOM 700 N N . GLN A 1 92 ? -2.985 27.207 -3.276 1.00 39.22 92 GLN A N 1
ATOM 701 C CA . GLN A 1 92 ? -2.262 28.481 -3.332 1.00 39.22 92 GLN A CA 1
ATOM 702 C C . GLN A 1 92 ? -3.216 29.686 -3.355 1.00 39.22 92 GLN A C 1
ATOM 704 O O . GLN A 1 92 ? -3.313 30.388 -4.360 1.00 39.22 92 GLN A O 1
ATOM 709 N N . LYS A 1 93 ? -3.884 29.942 -2.220 1.00 35.66 93 LYS A N 1
ATOM 710 C CA . LYS A 1 93 ? -4.091 31.271 -1.593 1.00 35.66 93 LYS A CA 1
ATOM 711 C C . LYS A 1 93 ? -5.229 31.233 -0.566 1.00 35.66 93 LYS A C 1
ATOM 713 O O . LYS A 1 93 ? -6.387 31.453 -0.899 1.00 35.66 93 LYS A O 1
ATOM 718 N N . SER A 1 94 ? -4.853 31.184 0.705 1.00 31.86 94 SER A N 1
ATOM 719 C CA . SER A 1 94 ? -5.507 32.002 1.731 1.00 31.86 94 SER A CA 1
ATOM 720 C C . SER A 1 94 ? -4.480 32.387 2.792 1.00 31.86 94 SER A C 1
ATOM 722 O O . SER A 1 94 ? -4.471 31.893 3.912 1.00 31.86 94 SER A O 1
ATOM 724 N N . SER A 1 95 ? -3.566 33.284 2.422 1.00 37.00 95 SER A N 1
ATOM 725 C CA . SER A 1 95 ? -2.868 34.107 3.404 1.00 37.00 95 SER A CA 1
ATOM 726 C C . SER A 1 95 ? -3.841 35.191 3.862 1.00 37.00 95 SER A C 1
ATOM 728 O O . SER A 1 95 ? -3.873 36.263 3.266 1.00 37.00 95 SER A O 1
ATOM 730 N N . ASN A 1 96 ? -4.686 34.875 4.836 1.00 32.88 96 ASN A N 1
ATOM 731 C CA . ASN A 1 96 ? -5.288 35.829 5.762 1.00 32.88 96 ASN A CA 1
ATOM 732 C C . ASN A 1 96 ? -5.723 35.035 6.992 1.00 32.88 96 ASN A C 1
ATOM 734 O O . ASN A 1 96 ? -6.382 34.009 6.854 1.00 32.88 96 ASN A O 1
ATOM 738 N N . GLY A 1 97 ? -5.243 35.484 8.151 1.00 39.44 97 GLY A N 1
ATOM 739 C CA . GLY A 1 97 ? -5.448 34.831 9.433 1.00 39.44 97 GLY A CA 1
ATOM 740 C C . GLY A 1 97 ? -6.918 34.704 9.801 1.00 39.44 97 GLY A C 1
ATOM 741 O O . GLY A 1 97 ? -7.727 35.540 9.415 1.00 39.44 97 GLY A O 1
ATOM 742 N N . ASP A 1 98 ? -7.225 33.624 10.503 1.00 33.38 98 ASP A N 1
ATOM 743 C CA . ASP A 1 98 ? -7.668 33.664 11.892 1.00 33.38 98 ASP A CA 1
ATOM 744 C C . ASP A 1 98 ? -7.416 32.261 12.474 1.00 33.38 98 ASP A C 1
ATOM 746 O O . ASP A 1 98 ? -7.707 31.250 11.833 1.00 33.38 98 ASP A O 1
ATOM 750 N N . ASP A 1 99 ? -6.765 32.213 13.636 1.00 48.09 99 ASP A N 1
ATOM 751 C CA . ASP A 1 99 ? -6.652 31.014 14.464 1.00 48.09 99 ASP A CA 1
ATOM 752 C C . ASP A 1 99 ? -8.029 30.759 15.096 1.00 48.09 99 ASP A C 1
ATOM 754 O O . ASP A 1 99 ? -8.454 31.566 15.915 1.00 48.09 99 ASP A O 1
ATOM 758 N N . ASP A 1 100 ? -8.718 29.688 14.689 1.00 36.44 100 ASP A N 1
ATOM 759 C CA . ASP A 1 100 ? -9.705 28.929 15.476 1.00 36.44 100 ASP A CA 1
ATOM 760 C C . ASP A 1 100 ? -10.065 27.626 14.716 1.00 36.44 100 ASP A C 1
ATOM 762 O O . ASP A 1 100 ? -9.967 27.545 13.491 1.00 36.44 100 ASP A O 1
ATOM 766 N N . ASP A 1 101 ? -10.403 26.583 15.471 1.00 44.25 101 ASP A N 1
ATOM 767 C CA . ASP A 1 101 ? -10.480 25.166 15.095 1.00 44.25 101 ASP A CA 1
ATOM 768 C C . ASP A 1 101 ? -11.338 24.783 13.850 1.00 44.25 101 ASP A C 1
ATOM 770 O O . ASP A 1 101 ? -12.361 25.390 13.534 1.00 44.25 101 ASP A O 1
ATOM 774 N N . ASP A 1 102 ? -10.954 23.651 13.232 1.00 43.12 102 ASP A N 1
ATOM 775 C CA . ASP A 1 102 ? -11.850 22.539 12.826 1.00 43.12 102 ASP A CA 1
ATOM 776 C C . ASP A 1 102 ? -12.202 22.138 11.373 1.00 43.12 102 ASP A C 1
ATOM 778 O O . ASP A 1 102 ? -12.855 21.105 11.212 1.00 43.12 102 ASP A O 1
ATOM 782 N N . ASP A 1 103 ? -11.711 22.741 10.284 1.00 50.25 103 ASP A N 1
ATOM 783 C CA . ASP A 1 103 ? -11.766 22.021 8.984 1.00 50.25 103 ASP A CA 1
ATOM 784 C C . ASP A 1 103 ? -10.740 22.540 7.971 1.00 50.25 103 ASP A C 1
ATOM 786 O O . ASP A 1 103 ? -10.965 23.491 7.223 1.00 50.25 103 ASP A O 1
ATOM 790 N N . ASP A 1 104 ? -9.565 21.914 7.950 1.00 60.91 104 ASP A N 1
ATOM 791 C CA . ASP A 1 104 ? -8.611 22.121 6.868 1.00 60.91 104 ASP A CA 1
ATOM 792 C C . ASP A 1 104 ? -9.057 21.325 5.645 1.00 60.91 104 ASP A C 1
ATOM 794 O O . ASP A 1 104 ? -9.255 20.108 5.733 1.00 60.91 104 ASP A O 1
ATOM 798 N N . GLY A 1 105 ? -9.132 22.025 4.508 1.00 61.12 105 GLY A N 1
ATOM 799 C CA . GLY A 1 105 ? -9.609 21.520 3.227 1.00 61.12 105 GLY A CA 1
ATOM 800 C C . GLY A 1 105 ? -9.086 20.139 2.822 1.00 61.12 105 GLY A C 1
ATOM 801 O O . GLY A 1 105 ? -9.762 19.460 2.060 1.00 61.12 105 GLY A O 1
ATOM 802 N N . MET A 1 106 ? -7.931 19.677 3.312 1.00 66.00 106 MET A N 1
ATOM 803 C CA . MET A 1 106 ? -7.397 18.340 3.015 1.00 66.00 106 MET A CA 1
ATOM 804 C C . MET A 1 106 ? -8.119 17.219 3.761 1.00 66.00 106 MET A C 1
ATOM 806 O O . MET A 1 106 ? -8.566 16.256 3.137 1.00 66.00 106 MET A O 1
ATOM 810 N N . THR A 1 107 ? -8.319 17.358 5.075 1.00 70.94 107 THR A N 1
ATOM 811 C CA . THR A 1 107 ? -9.159 16.395 5.811 1.00 70.94 107 THR A CA 1
ATOM 812 C C . THR A 1 107 ? -10.608 16.498 5.343 1.00 70.94 107 THR A C 1
ATOM 814 O O . THR A 1 107 ? -11.293 15.483 5.198 1.00 70.94 107 THR A O 1
ATOM 817 N N . THR A 1 108 ? -11.057 17.711 5.012 1.00 77.44 108 THR A N 1
ATOM 818 C CA . THR A 1 108 ? -12.383 17.937 4.439 1.00 77.44 108 THR A CA 1
ATOM 819 C C . THR A 1 108 ? -12.598 17.108 3.171 1.00 77.44 108 THR A C 1
ATOM 821 O O . THR A 1 108 ? -13.681 16.560 2.997 1.00 77.44 108 THR A O 1
ATOM 824 N N . ARG A 1 109 ? -11.584 16.937 2.309 1.00 86.12 109 ARG A N 1
ATOM 825 C CA . ARG A 1 109 ? -11.710 16.132 1.078 1.00 86.12 109 ARG A CA 1
ATOM 826 C C . ARG A 1 109 ? -11.899 14.644 1.349 1.00 86.12 109 ARG A C 1
ATOM 828 O O . ARG A 1 109 ? -12.781 14.048 0.741 1.00 86.12 109 ARG A O 1
ATOM 835 N N . VAL A 1 110 ? -11.130 14.054 2.268 1.00 89.69 110 VAL A N 1
ATOM 836 C CA . VAL A 1 110 ? -11.314 12.639 2.655 1.00 89.69 110 VAL A CA 1
ATOM 837 C C . VAL A 1 110 ? -12.688 12.445 3.294 1.00 89.69 110 VAL A C 1
ATOM 839 O O . VAL A 1 110 ? -13.433 11.542 2.920 1.00 89.69 110 VAL A O 1
ATOM 842 N N . LYS A 1 111 ? -13.075 13.346 4.200 1.00 92.00 111 LYS A N 1
ATOM 843 C CA . LYS A 1 111 ? -14.395 13.337 4.836 1.00 92.00 111 LYS A CA 1
ATOM 844 C C . LYS A 1 111 ? -15.527 13.438 3.808 1.00 92.00 111 LYS A C 1
ATOM 846 O O . LYS A 1 111 ? -16.465 12.651 3.869 1.00 92.00 111 LYS A O 1
ATOM 851 N N . GLN A 1 112 ? -15.432 14.361 2.850 1.00 92.38 112 GLN A N 1
ATOM 852 C CA . GLN A 1 112 ? -16.404 14.521 1.762 1.00 92.38 112 GLN A CA 1
ATOM 853 C C . GLN A 1 112 ? -16.462 13.285 0.864 1.00 92.38 112 GLN A C 1
ATOM 855 O O . GLN A 1 112 ? -17.553 12.847 0.506 1.00 92.38 112 GLN A O 1
ATOM 860 N N . PHE A 1 113 ? -15.310 12.704 0.521 1.00 94.31 113 PHE A N 1
ATOM 861 C CA . PHE A 1 113 ? -15.243 11.460 -0.240 1.00 94.31 113 PHE A CA 1
ATOM 862 C C . PHE A 1 113 ? -16.007 10.338 0.474 1.00 94.31 113 PHE A C 1
ATOM 864 O O . PHE A 1 113 ? -16.899 9.733 -0.120 1.00 94.31 113 PHE A O 1
ATOM 871 N N . LEU A 1 114 ? -15.750 10.126 1.769 1.00 95.69 114 LEU A N 1
ATOM 872 C CA . LEU A 1 114 ? -16.459 9.123 2.569 1.00 95.69 114 LEU A CA 1
ATOM 873 C C . LEU A 1 114 ? -17.962 9.427 2.673 1.00 95.69 114 LEU A C 1
ATOM 875 O O . LEU A 1 114 ? -18.782 8.533 2.492 1.00 95.69 114 LEU A O 1
ATOM 879 N N . GLN A 1 115 ? -18.352 10.682 2.913 1.00 96.25 115 GLN A N 1
ATOM 880 C CA . GLN A 1 115 ? -19.765 11.086 2.985 1.00 96.25 115 GLN A CA 1
ATOM 881 C C . GLN A 1 115 ? -20.533 10.795 1.691 1.00 96.25 115 GLN A C 1
ATOM 883 O O . GLN A 1 115 ? -21.700 10.408 1.751 1.00 96.25 115 GLN A O 1
ATOM 888 N N . ASN A 1 116 ? -19.875 10.970 0.545 1.00 96.44 116 ASN A N 1
ATOM 889 C CA . ASN A 1 116 ? -20.454 10.740 -0.777 1.00 96.44 116 ASN A CA 1
ATOM 890 C C . ASN A 1 116 ? -20.362 9.277 -1.234 1.00 96.44 116 ASN A C 1
ATOM 892 O O . ASN A 1 116 ? -21.000 8.910 -2.220 1.00 96.44 116 ASN A O 1
ATOM 896 N N . SER A 1 117 ? -19.587 8.451 -0.533 1.00 97.50 117 SER A N 1
ATOM 897 C CA . SER A 1 117 ? -19.473 7.024 -0.816 1.00 97.50 117 SER A CA 1
ATOM 898 C C . SER A 1 117 ? -20.675 6.258 -0.248 1.00 97.50 117 SER A C 1
ATOM 900 O O . SER A 1 117 ? -21.249 6.667 0.773 1.00 97.50 117 SER A O 1
ATOM 902 N N . PRO A 1 118 ? -21.091 5.144 -0.877 1.00 97.75 118 PRO A N 1
ATOM 903 C CA . PRO A 1 118 ? -22.090 4.266 -0.284 1.00 97.75 118 PRO A CA 1
ATOM 904 C C . PRO A 1 118 ? -21.571 3.650 1.023 1.00 97.75 118 PRO A C 1
ATOM 906 O O . PRO A 1 118 ? -20.367 3.622 1.282 1.00 97.75 118 PRO A O 1
ATOM 909 N N . ASP A 1 119 ? -22.497 3.196 1.867 1.00 98.06 119 ASP A N 1
ATOM 910 C CA . ASP A 1 119 ? -22.140 2.425 3.061 1.00 98.06 119 ASP A CA 1
ATOM 911 C C . ASP A 1 119 ? -21.461 1.116 2.636 1.00 98.06 119 ASP A C 1
ATOM 913 O O . ASP A 1 119 ? -21.875 0.507 1.647 1.00 98.06 119 ASP A O 1
ATOM 917 N N . ASP A 1 120 ? -20.396 0.740 3.347 1.00 97.38 120 ASP A N 1
ATOM 918 C CA . ASP A 1 120 ? -19.474 -0.346 2.983 1.00 97.38 120 ASP A CA 1
ATOM 919 C C . ASP A 1 120 ? -19.031 -0.280 1.501 1.00 97.38 120 ASP A C 1
ATOM 921 O O . ASP A 1 120 ? -18.920 -1.288 0.805 1.00 97.38 120 ASP A O 1
ATOM 925 N N . GLY A 1 121 ? -18.809 0.938 1.001 1.00 97.38 121 GLY A N 1
ATOM 926 C CA . GLY A 1 121 ? -18.451 1.218 -0.389 1.00 97.38 121 GLY A CA 1
ATOM 927 C C . GLY A 1 121 ? -16.973 1.490 -0.641 1.00 97.38 121 GLY A C 1
ATOM 928 O O . GLY A 1 121 ? -16.594 1.677 -1.793 1.00 97.38 121 GLY A O 1
ATOM 929 N N . VAL A 1 122 ? -16.157 1.587 0.413 1.00 98.06 122 VAL A N 1
ATOM 930 C CA . VAL A 1 122 ? -14.758 2.024 0.317 1.00 98.06 122 VAL A CA 1
ATOM 931 C C . VAL A 1 122 ? -13.819 0.938 0.816 1.00 98.06 122 VAL A C 1
ATOM 933 O O . VAL A 1 122 ? -13.847 0.592 1.994 1.00 98.06 122 VAL A O 1
ATOM 936 N N . ASP A 1 123 ? -12.932 0.466 -0.050 1.00 98.31 123 ASP A N 1
ATOM 937 C CA . ASP A 1 123 ? -11.792 -0.355 0.349 1.00 98.31 123 ASP A CA 1
ATOM 938 C C . ASP A 1 123 ? -10.566 0.541 0.552 1.00 98.31 123 ASP A C 1
ATOM 940 O O . ASP A 1 123 ? -10.172 1.312 -0.325 1.00 98.31 123 ASP A O 1
ATOM 944 N N . LEU A 1 124 ? -9.985 0.484 1.749 1.00 98.00 124 LEU A N 1
ATOM 945 C CA . LEU A 1 124 ? -8.862 1.322 2.148 1.00 98.00 124 LEU A CA 1
ATOM 946 C C . LEU A 1 124 ? -7.559 0.527 2.074 1.00 98.00 124 LEU A C 1
ATOM 948 O O . LEU A 1 124 ? -7.349 -0.399 2.850 1.00 98.00 124 LEU A O 1
ATOM 952 N N . LEU A 1 125 ? -6.661 0.927 1.175 1.00 98.38 125 LEU A N 1
ATOM 953 C CA . LEU A 1 125 ? -5.324 0.348 1.058 1.00 98.38 125 LEU A CA 1
ATOM 954 C C . LEU A 1 125 ? -4.297 1.278 1.714 1.00 98.38 125 LEU A C 1
ATOM 956 O O . LEU A 1 125 ? -4.149 2.436 1.309 1.00 98.38 125 LEU A O 1
ATOM 960 N N . CYS A 1 126 ? -3.612 0.777 2.736 1.00 98.12 126 CYS A N 1
ATOM 961 C CA . CYS A 1 126 ? -2.622 1.482 3.544 1.00 98.12 126 CYS A CA 1
ATOM 962 C C . CYS A 1 126 ? -1.230 0.947 3.210 1.00 98.12 126 CYS A C 1
ATOM 964 O O . CYS A 1 126 ? -0.867 -0.149 3.637 1.00 98.12 126 CYS A O 1
ATOM 966 N N . LEU A 1 127 ? -0.487 1.717 2.423 1.00 97.62 127 LEU A N 1
ATOM 967 C CA . LEU A 1 127 ? 0.840 1.376 1.913 1.00 97.62 127 LEU A CA 1
ATOM 968 C C . LEU A 1 127 ? 1.968 2.088 2.673 1.00 97.62 127 LEU A C 1
ATOM 970 O O . LEU A 1 127 ? 3.100 1.640 2.629 1.00 97.62 127 LEU A O 1
ATOM 974 N N . GLY A 1 128 ? 1.634 3.134 3.436 1.00 95.31 128 GLY A N 1
ATOM 975 C CA . GLY A 1 128 ? 2.560 3.847 4.315 1.00 95.31 128 GLY A CA 1
ATOM 976 C C . GLY A 1 128 ? 2.189 3.751 5.805 1.00 95.31 128 GLY A C 1
ATOM 977 O O . GLY A 1 128 ? 1.309 2.974 6.199 1.00 95.31 128 GLY A O 1
ATOM 978 N N . PRO A 1 129 ? 2.816 4.579 6.665 1.00 95.12 129 PRO A N 1
ATOM 979 C CA . PRO A 1 129 ? 2.488 4.662 8.088 1.00 95.12 129 PRO A CA 1
ATOM 980 C C . PRO A 1 129 ? 1.008 4.983 8.358 1.00 95.12 129 PRO A C 1
ATOM 982 O O . PRO A 1 129 ? 0.387 5.786 7.668 1.00 95.12 129 PRO A O 1
ATOM 985 N N . LEU A 1 130 ? 0.440 4.419 9.428 1.00 95.88 130 LEU A N 1
ATOM 986 C CA . LEU A 1 130 ? -1.009 4.465 9.703 1.00 95.88 130 LEU A CA 1
ATOM 987 C C . LEU A 1 130 ? -1.517 5.767 10.348 1.00 95.88 130 LEU A C 1
ATOM 989 O O . LEU A 1 130 ? -2.660 5.831 10.807 1.00 95.88 130 LEU A O 1
ATOM 993 N N . SER A 1 131 ? -0.699 6.819 10.375 1.00 94.00 131 SER A N 1
ATOM 994 C CA . SER A 1 131 ? -1.013 8.096 11.026 1.00 94.00 131 SER A CA 1
ATOM 995 C C . SER A 1 131 ? -2.300 8.738 10.492 1.00 94.00 131 SER A C 1
ATOM 997 O O . SER A 1 131 ? -3.078 9.293 11.264 1.00 94.00 131 SER A O 1
ATOM 999 N N . ASN A 1 132 ? -2.554 8.652 9.180 1.00 93.56 132 ASN A N 1
ATOM 1000 C CA . ASN A 1 132 ? -3.780 9.181 8.573 1.00 93.56 132 ASN A CA 1
ATOM 1001 C C . ASN A 1 132 ? -5.016 8.400 9.024 1.00 93.56 132 ASN A C 1
ATOM 1003 O O . ASN A 1 132 ? -6.023 8.989 9.404 1.00 93.56 132 ASN A O 1
ATOM 1007 N N . VAL A 1 133 ? -4.924 7.071 9.026 1.00 95.12 133 VAL A N 1
ATOM 1008 C CA . VAL A 1 133 ? -6.035 6.194 9.411 1.00 95.12 133 VAL A CA 1
ATOM 1009 C C . VAL A 1 133 ? -6.410 6.403 10.876 1.00 95.12 133 VAL A C 1
ATOM 1011 O O . VAL A 1 133 ? -7.596 6.492 11.191 1.00 95.12 133 VAL A O 1
ATOM 1014 N N . ALA A 1 134 ? -5.415 6.545 11.756 1.00 94.56 134 ALA A N 1
ATOM 1015 C CA . ALA A 1 134 ? -5.643 6.871 13.160 1.00 94.56 134 ALA A CA 1
ATOM 1016 C C . ALA A 1 134 ? -6.358 8.226 13.330 1.00 94.56 134 ALA A C 1
ATOM 1018 O O . ALA A 1 134 ? -7.371 8.281 14.027 1.00 94.56 134 ALA A O 1
ATOM 1019 N N . ASP A 1 135 ? -5.903 9.280 12.636 1.00 92.25 135 ASP A N 1
ATOM 1020 C CA . ASP A 1 135 ? -6.546 10.610 12.653 1.00 92.25 135 ASP A CA 1
ATOM 1021 C C . ASP A 1 135 ? -8.011 10.545 12.193 1.00 92.25 135 ASP A C 1
ATOM 1023 O O . ASP A 1 135 ? -8.908 11.102 12.825 1.00 92.25 135 ASP A O 1
ATOM 1027 N N . TRP A 1 136 ? -8.292 9.812 11.116 1.00 93.69 136 TRP A N 1
ATOM 1028 C CA . TRP A 1 136 ? -9.648 9.664 10.580 1.00 93.69 136 TRP A CA 1
ATOM 1029 C C . TRP A 1 136 ? -10.573 8.885 11.517 1.00 93.69 136 TRP A C 1
ATOM 1031 O O . TRP A 1 136 ? -11.737 9.254 11.695 1.00 93.69 136 TRP A O 1
ATOM 1041 N N . MET A 1 137 ? -10.057 7.823 12.140 1.00 93.69 137 MET A N 1
ATOM 1042 C CA . MET A 1 137 ? -10.780 7.050 13.152 1.00 93.69 137 MET A CA 1
ATOM 1043 C C . MET A 1 137 ? -11.099 7.883 14.397 1.00 93.69 137 MET A C 1
ATOM 1045 O O . MET A 1 137 ? -12.142 7.662 15.010 1.00 93.69 137 MET A O 1
ATOM 1049 N N . GLU A 1 138 ? -10.248 8.845 14.755 1.00 92.25 138 GLU A N 1
ATOM 1050 C CA . GLU A 1 138 ? -10.493 9.763 15.869 1.00 92.25 138 GLU A CA 1
ATOM 1051 C C . GLU A 1 138 ? -11.499 10.863 15.499 1.00 92.25 138 GLU A C 1
ATOM 1053 O O . GLU A 1 138 ? -12.457 11.110 16.236 1.00 92.25 138 GLU A O 1
ATOM 1058 N N . ARG A 1 139 ? -11.324 11.507 14.340 1.00 90.75 139 ARG A N 1
ATOM 1059 C CA . ARG A 1 139 ? -12.080 12.713 13.961 1.00 90.75 139 ARG A CA 1
ATOM 1060 C C . ARG A 1 139 ? -13.449 12.435 13.354 1.00 90.75 139 ARG A C 1
ATOM 1062 O O . ARG A 1 139 ? -14.361 13.246 13.510 1.00 90.75 139 ARG A O 1
ATOM 1069 N N . PHE A 1 140 ? -13.618 11.327 12.639 1.00 93.69 140 PHE A N 1
ATOM 1070 C CA . PHE A 1 140 ? -14.905 10.942 12.050 1.00 93.69 140 PHE A CA 1
ATOM 1071 C C . PHE A 1 140 ? -15.152 9.423 12.127 1.00 93.69 140 PHE A C 1
ATOM 1073 O O . PHE A 1 140 ? -15.393 8.774 11.102 1.00 93.69 140 PHE A O 1
ATOM 1080 N N . PRO A 1 141 ? -15.181 8.850 13.350 1.00 94.81 141 PRO A N 1
ATOM 1081 C CA . PRO A 1 141 ? -15.323 7.410 13.581 1.00 94.81 141 PRO A CA 1
ATOM 1082 C C . PRO A 1 141 ? -16.558 6.805 12.914 1.00 94.81 141 PRO A C 1
ATOM 1084 O O . PRO A 1 141 ? -16.482 5.707 12.370 1.00 94.81 141 PRO A O 1
ATOM 1087 N N . ASP A 1 142 ? -17.692 7.510 12.922 1.00 96.06 142 ASP A N 1
ATOM 1088 C CA . ASP A 1 142 ? -18.936 7.001 12.337 1.00 96.06 142 ASP A CA 1
ATOM 1089 C C . ASP A 1 142 ? -18.832 6.854 10.815 1.00 96.06 142 ASP A C 1
ATOM 1091 O O . ASP A 1 142 ? -19.302 5.859 10.267 1.00 96.06 142 ASP A O 1
ATOM 1095 N N . LEU A 1 143 ? -18.160 7.787 10.128 1.00 96.38 143 LEU A N 1
ATOM 1096 C CA . LEU A 1 143 ? -17.910 7.664 8.689 1.00 96.38 143 LEU A CA 1
ATOM 1097 C C . LEU A 1 143 ? -16.953 6.510 8.403 1.00 96.38 143 LEU A C 1
ATOM 1099 O O . LEU A 1 143 ? -17.236 5.702 7.527 1.00 96.38 143 LEU A O 1
ATOM 1103 N N . MET A 1 144 ? -15.867 6.388 9.169 1.00 96.50 144 MET A N 1
ATOM 1104 C CA . MET A 1 144 ? -14.929 5.273 9.013 1.00 96.50 144 MET A CA 1
ATOM 1105 C C . MET A 1 144 ? -15.638 3.922 9.176 1.00 96.50 144 MET A C 1
ATOM 1107 O O . MET A 1 144 ? -15.491 3.047 8.332 1.00 96.50 144 MET A O 1
ATOM 1111 N N . MET A 1 145 ? -16.475 3.759 10.204 1.00 96.06 145 MET A N 1
ATOM 1112 C CA . MET A 1 145 ? -17.192 2.500 10.450 1.00 96.06 145 MET A CA 1
ATOM 1113 C C . MET A 1 145 ? -18.269 2.187 9.408 1.00 96.06 145 MET A C 1
ATOM 1115 O O . MET A 1 145 ? -18.472 1.016 9.095 1.00 96.06 145 MET A O 1
ATOM 1119 N N . THR A 1 146 ? -18.988 3.199 8.917 1.00 97.62 146 THR A N 1
ATOM 1120 C CA . THR A 1 146 ? -20.134 2.996 8.011 1.00 97.62 146 THR A CA 1
ATOM 1121 C C . THR A 1 146 ? -19.733 2.914 6.546 1.00 97.62 146 THR A C 1
ATOM 1123 O O . THR A 1 146 ? -20.413 2.248 5.777 1.00 97.62 146 THR A O 1
ATOM 1126 N N . LYS A 1 147 ? -18.648 3.581 6.141 1.00 98.12 147 LYS A N 1
ATOM 1127 C CA . LYS A 1 147 ? -18.259 3.709 4.729 1.00 98.12 147 LYS A CA 1
ATOM 1128 C C . LYS A 1 147 ? -17.173 2.730 4.308 1.00 98.12 147 LYS A C 1
ATOM 1130 O O . LYS A 1 147 ? -17.186 2.281 3.166 1.00 98.12 147 LYS A O 1
ATOM 1135 N N . VAL A 1 148 ? -16.237 2.407 5.201 1.00 98.12 148 VAL A N 1
ATOM 1136 C CA . VAL A 1 148 ? -15.100 1.534 4.876 1.00 98.12 148 VAL A CA 1
ATOM 1137 C C . VAL A 1 148 ? -15.534 0.075 4.949 1.00 98.12 148 VAL A C 1
ATOM 1139 O O . VAL A 1 148 ? -15.925 -0.367 6.019 1.00 98.12 148 VAL A O 1
ATOM 1142 N N . SER A 1 149 ? -15.444 -0.669 3.851 1.00 98.00 149 SER A N 1
ATOM 1143 C CA . SER A 1 149 ? -15.746 -2.105 3.753 1.00 98.00 149 SER A CA 1
ATOM 1144 C C . SER A 1 149 ? -14.577 -2.968 4.232 1.00 98.00 149 SER A C 1
ATOM 1146 O O . SER A 1 149 ? -14.750 -3.852 5.074 1.00 98.00 149 SER A O 1
ATOM 1148 N N . SER A 1 150 ? -13.370 -2.680 3.743 1.00 98.00 150 SER A N 1
ATOM 1149 C CA . SER A 1 150 ? -12.153 -3.404 4.107 1.00 98.00 150 SER A CA 1
ATOM 1150 C C . SER A 1 150 ? -10.957 -2.469 4.266 1.00 98.00 150 SER A C 1
ATOM 1152 O O . SER A 1 150 ? -10.920 -1.376 3.700 1.00 98.00 150 SER A O 1
ATOM 1154 N N . VAL A 1 151 ? -9.978 -2.895 5.066 1.00 98.44 151 VAL A N 1
ATOM 1155 C CA . VAL A 1 151 ? -8.718 -2.176 5.284 1.00 98.44 151 VAL A CA 1
ATOM 1156 C C . VAL A 1 151 ? -7.557 -3.129 5.031 1.00 98.44 151 VAL A C 1
ATOM 1158 O O . VAL A 1 151 ? -7.314 -4.032 5.825 1.00 98.44 151 VAL A O 1
ATOM 1161 N N . TRP A 1 152 ? -6.827 -2.935 3.941 1.00 98.62 152 TRP A N 1
ATOM 1162 C CA . TRP A 1 152 ? -5.637 -3.713 3.606 1.00 98.62 152 TRP A CA 1
ATOM 1163 C C . TRP A 1 152 ? -4.395 -2.937 4.008 1.00 98.62 152 TRP A C 1
ATOM 1165 O O . TRP A 1 152 ? -4.195 -1.813 3.560 1.00 98.62 152 TRP A O 1
ATOM 1175 N N . ILE A 1 153 ? -3.576 -3.518 4.879 1.00 98.44 153 ILE A N 1
ATOM 1176 C CA . ILE A 1 153 ? -2.434 -2.834 5.487 1.00 98.44 153 ILE A CA 1
ATOM 1177 C C . ILE A 1 153 ? -1.155 -3.548 5.088 1.00 98.44 153 ILE A C 1
ATOM 1179 O O . ILE A 1 153 ? -0.955 -4.693 5.486 1.00 98.44 153 ILE A O 1
ATOM 1183 N N . LEU A 1 154 ? -0.270 -2.859 4.373 1.00 97.75 154 LEU A N 1
ATOM 1184 C CA . LEU A 1 154 ? 1.131 -3.243 4.308 1.00 97.75 154 LEU A CA 1
ATOM 1185 C C . LEU A 1 154 ? 1.849 -2.709 5.548 1.00 97.75 154 LEU A C 1
ATOM 1187 O O . LEU A 1 154 ? 1.909 -1.501 5.784 1.00 97.75 154 LEU A O 1
ATOM 1191 N N . GLY A 1 155 ? 2.436 -3.612 6.318 1.00 94.88 155 GLY A N 1
ATOM 1192 C CA . GLY A 1 155 ? 3.313 -3.231 7.413 1.00 94.88 155 GLY A CA 1
ATOM 1193 C C . GLY A 1 155 ? 3.472 -4.329 8.446 1.00 94.88 155 GLY A C 1
ATOM 1194 O O . GLY A 1 155 ? 2.948 -5.433 8.299 1.00 94.88 155 GLY A O 1
ATOM 1195 N N . GLY A 1 156 ? 4.216 -4.033 9.503 1.00 92.62 156 GLY A N 1
ATOM 1196 C CA . GLY A 1 156 ? 4.488 -4.990 10.563 1.00 92.62 156 GLY A CA 1
ATOM 1197 C C . GLY A 1 156 ? 5.250 -6.223 10.075 1.00 92.62 156 GLY A C 1
ATOM 1198 O O . GLY A 1 156 ? 5.885 -6.253 9.022 1.00 92.62 156 GLY A O 1
ATOM 1199 N N . SER A 1 157 ? 5.236 -7.275 10.875 1.00 92.06 157 SER A N 1
ATOM 1200 C CA . SER A 1 157 ? 5.932 -8.521 10.547 1.00 92.06 157 SER A CA 1
ATOM 1201 C C . SER A 1 157 ? 5.054 -9.714 10.853 1.00 92.06 157 SER A C 1
ATOM 1203 O O . SER A 1 157 ? 4.033 -9.588 11.538 1.00 92.06 157 SER A O 1
ATOM 1205 N N . HIS A 1 158 ? 5.433 -10.880 10.340 1.00 89.25 158 HIS A N 1
ATOM 1206 C CA . HIS A 1 158 ? 4.698 -12.103 10.587 1.00 89.25 158 HIS A CA 1
ATOM 1207 C C . HIS A 1 158 ? 4.495 -12.281 12.107 1.00 89.25 158 HIS A C 1
ATOM 1209 O O . HIS A 1 158 ? 5.482 -12.243 12.847 1.00 89.25 158 HIS A O 1
ATOM 1215 N N . PRO A 1 159 ? 3.261 -12.510 12.606 1.00 83.12 159 PRO A N 1
ATOM 1216 C CA . PRO A 1 159 ? 2.939 -12.451 14.044 1.00 83.12 159 PRO A CA 1
ATOM 1217 C C . PRO A 1 159 ? 3.664 -13.457 14.955 1.00 83.12 159 PRO A C 1
ATOM 1219 O O . PRO A 1 159 ? 3.498 -13.428 16.174 1.00 83.12 159 PRO A O 1
ATOM 1222 N N . THR A 1 160 ? 4.426 -14.381 14.368 1.00 78.00 160 THR A N 1
ATOM 1223 C CA . THR A 1 160 ? 5.263 -15.374 15.062 1.00 78.00 160 THR A CA 1
ATOM 1224 C C . THR A 1 160 ? 6.760 -15.068 14.975 1.00 78.00 160 THR A C 1
ATOM 1226 O O . THR A 1 160 ? 7.570 -15.886 15.405 1.00 78.00 160 THR A O 1
ATOM 1229 N N . THR A 1 161 ? 7.142 -13.950 14.363 1.00 76.31 161 THR A N 1
ATOM 1230 C CA . THR A 1 161 ? 8.530 -13.490 14.279 1.00 76.31 161 THR A CA 1
ATOM 1231 C C . THR A 1 161 ? 8.795 -12.469 15.378 1.00 76.31 161 THR A C 1
ATOM 1233 O O . THR A 1 161 ? 7.905 -11.724 15.774 1.00 76.31 161 THR A O 1
ATOM 1236 N N . GLU A 1 162 ? 10.029 -12.410 15.877 1.00 67.06 162 GLU A N 1
ATOM 1237 C CA . GLU A 1 162 ? 10.455 -11.390 16.852 1.00 67.06 162 GLU A CA 1
ATOM 1238 C C . GLU A 1 162 ? 10.899 -10.086 16.162 1.00 67.06 162 GLU A C 1
ATOM 1240 O O . GLU A 1 162 ? 11.669 -9.300 16.714 1.00 67.06 162 GLU A O 1
ATOM 1245 N N . ARG A 1 163 ? 10.460 -9.873 14.918 1.00 73.19 163 ARG A N 1
ATOM 1246 C CA . ARG A 1 163 ? 10.878 -8.746 14.096 1.00 73.19 163 ARG A CA 1
ATOM 1247 C C . ARG A 1 163 ? 10.084 -7.495 14.486 1.00 73.19 163 ARG A C 1
ATOM 1249 O O . ARG A 1 163 ? 8.859 -7.524 14.568 1.00 73.19 163 ARG A O 1
ATOM 1256 N N . VAL A 1 164 ? 10.800 -6.405 14.758 1.00 68.88 164 VAL A N 1
ATOM 1257 C CA . VAL A 1 164 ? 10.232 -5.144 15.280 1.00 68.88 164 VAL A CA 1
ATOM 1258 C C . VAL A 1 164 ? 10.611 -3.924 14.434 1.00 68.88 164 VAL A C 1
ATOM 1260 O O . VAL A 1 164 ? 10.427 -2.795 14.867 1.00 68.88 164 VAL A O 1
ATOM 1263 N N . ASP A 1 165 ? 11.188 -4.137 13.250 1.00 70.75 165 ASP A N 1
ATOM 1264 C CA . ASP A 1 165 ? 11.830 -3.110 12.418 1.00 70.75 165 ASP A CA 1
ATOM 1265 C C . ASP A 1 165 ? 11.153 -2.907 11.052 1.00 70.75 165 ASP A C 1
ATOM 1267 O O . ASP A 1 165 ? 11.793 -2.407 10.127 1.00 70.75 165 ASP A O 1
ATOM 1271 N N . GLU A 1 166 ? 9.878 -3.280 10.889 1.00 91.81 166 GLU A N 1
ATOM 1272 C CA . GLU A 1 166 ? 9.155 -2.904 9.669 1.00 91.81 166 GLU A CA 1
ATOM 1273 C C . GLU A 1 166 ? 8.930 -1.384 9.638 1.00 91.81 166 GLU A C 1
ATOM 1275 O O . GLU A 1 166 ? 8.606 -0.758 10.651 1.00 91.81 166 GLU A O 1
ATOM 1280 N N . PHE A 1 167 ? 9.173 -0.784 8.472 1.00 91.31 167 PHE A N 1
ATOM 1281 C CA . PHE A 1 167 ? 9.251 0.657 8.301 1.00 91.31 167 PHE A CA 1
ATOM 1282 C C . PHE A 1 167 ? 7.939 1.362 8.656 1.00 91.31 167 PHE A C 1
ATOM 1284 O O . PHE A 1 167 ? 7.963 2.244 9.512 1.00 91.31 167 PHE A O 1
ATOM 1291 N N . ASN A 1 168 ? 6.806 0.973 8.074 1.00 94.38 168 ASN A N 1
ATOM 1292 C CA . ASN A 1 168 ? 5.521 1.650 8.255 1.00 94.38 168 ASN A CA 1
ATOM 1293 C C . ASN A 1 168 ? 5.058 1.649 9.711 1.00 94.38 168 ASN A C 1
ATOM 1295 O O . ASN A 1 168 ? 4.665 2.693 10.243 1.00 94.38 168 ASN A O 1
ATOM 1299 N N . PHE A 1 169 ? 5.144 0.504 10.389 1.00 93.75 169 PHE A N 1
ATOM 1300 C CA . PHE A 1 169 ? 4.757 0.405 11.799 1.00 93.75 169 PHE A CA 1
ATOM 1301 C C . PHE A 1 169 ? 5.781 1.091 12.704 1.00 93.75 169 PHE A C 1
ATOM 1303 O O . PHE A 1 169 ? 5.394 1.761 13.658 1.00 93.75 169 PHE A O 1
ATOM 1310 N N . GLY A 1 170 ? 7.076 0.999 12.394 1.00 90.69 170 GLY A N 1
ATOM 1311 C CA . GLY A 1 170 ? 8.126 1.698 13.136 1.00 90.69 170 GLY A CA 1
ATOM 1312 C C . GLY A 1 170 ? 8.050 3.225 13.004 1.00 90.69 170 GLY A C 1
ATOM 1313 O O . GLY A 1 170 ? 8.377 3.948 13.949 1.00 90.69 170 GLY A O 1
ATOM 1314 N N . GLN A 1 171 ? 7.585 3.741 11.861 1.00 90.31 171 GLN A N 1
ATOM 1315 C CA . GLN A 1 171 ? 7.372 5.176 11.654 1.00 90.31 171 GLN A CA 1
ATOM 1316 C C . GLN A 1 171 ? 6.262 5.724 12.554 1.00 90.31 171 GLN A C 1
ATOM 1318 O O . GLN A 1 171 ? 6.419 6.820 13.088 1.00 90.31 171 GLN A O 1
ATOM 1323 N N . ASP A 1 172 ? 5.167 4.989 12.775 1.00 92.06 172 ASP A N 1
ATOM 1324 C CA . ASP A 1 172 ? 4.103 5.417 13.691 1.00 92.06 172 ASP A CA 1
ATOM 1325 C C . ASP A 1 172 ? 3.471 4.272 14.495 1.00 92.06 172 ASP A C 1
ATOM 1327 O O . ASP A 1 172 ? 2.306 3.911 14.320 1.00 92.06 172 ASP A O 1
ATOM 1331 N N . ALA A 1 173 ? 4.254 3.735 15.433 1.00 92.75 173 ALA A N 1
ATOM 1332 C CA . ALA A 1 173 ? 3.824 2.653 16.314 1.00 92.75 173 ALA A CA 1
ATOM 1333 C C . ALA A 1 173 ? 2.562 2.978 17.146 1.00 92.75 173 ALA A C 1
ATOM 1335 O O . ALA A 1 173 ? 1.668 2.127 17.201 1.00 92.75 173 ALA A O 1
ATOM 1336 N N . PRO A 1 174 ? 2.402 4.188 17.733 1.00 93.75 174 PRO A N 1
ATOM 1337 C CA . PRO A 1 174 ? 1.159 4.558 18.407 1.00 93.75 174 PRO A CA 1
ATOM 1338 C C . PRO A 1 174 ? -0.062 4.539 17.482 1.00 93.75 174 PRO A C 1
ATOM 1340 O O . PRO A 1 174 ? -1.101 4.008 17.874 1.00 93.75 174 PRO A O 1
ATOM 1343 N N . ALA A 1 175 ? 0.053 5.071 16.258 1.00 94.44 175 ALA A N 1
ATOM 1344 C CA . ALA A 1 175 ? -1.046 5.048 15.294 1.00 94.44 175 ALA A CA 1
ATOM 1345 C C . ALA A 1 175 ? -1.392 3.616 14.871 1.00 94.44 175 ALA A C 1
ATOM 1347 O O . ALA A 1 175 ? -2.566 3.251 14.850 1.00 94.44 175 ALA A O 1
ATOM 1348 N N . ALA A 1 176 ? -0.385 2.780 14.603 1.00 95.00 176 ALA A N 1
ATOM 1349 C CA . ALA A 1 176 ? -0.605 1.375 14.283 1.00 95.00 176 ALA A CA 1
ATOM 1350 C C . ALA A 1 176 ? -1.308 0.637 15.436 1.00 95.00 176 ALA A C 1
ATOM 1352 O O . ALA A 1 176 ? -2.344 0.011 15.222 1.00 95.00 176 ALA A O 1
ATOM 1353 N N . SER A 1 177 ? -0.835 0.785 16.677 1.00 94.19 177 SER A N 1
ATOM 1354 C CA . SER A 1 177 ? -1.510 0.222 17.858 1.00 94.19 177 SER A CA 1
ATOM 1355 C C . SER A 1 177 ? -2.962 0.689 17.966 1.00 94.19 177 SER A C 1
ATOM 1357 O O . SER A 1 177 ? -3.843 -0.132 18.208 1.00 94.19 177 SER A O 1
ATOM 1359 N N . TYR A 1 178 ? -3.231 1.977 17.741 1.00 95.12 178 TYR A N 1
ATOM 1360 C CA . TYR A 1 178 ? -4.581 2.538 17.803 1.00 95.12 178 TYR A CA 1
ATOM 1361 C C . TYR A 1 178 ? -5.520 1.968 16.730 1.00 95.12 178 TYR A C 1
ATOM 1363 O O . TYR A 1 178 ? -6.665 1.632 17.031 1.00 95.12 178 TYR A O 1
ATOM 1371 N N . VAL A 1 179 ? -5.048 1.814 15.489 1.00 95.81 179 VAL A N 1
ATOM 1372 C CA . VAL A 1 179 ? -5.842 1.245 14.386 1.00 95.81 179 VAL A CA 1
ATOM 1373 C C . VAL A 1 179 ? -6.192 -0.220 14.660 1.00 95.81 179 VAL A C 1
ATOM 1375 O O . VAL A 1 179 ? -7.352 -0.610 14.520 1.00 95.81 179 VAL A O 1
ATOM 1378 N N . PHE A 1 180 ? -5.217 -1.016 15.107 1.00 94.25 180 PHE A N 1
ATOM 1379 C CA . PHE A 1 180 ? -5.395 -2.449 15.371 1.00 94.25 180 PHE A CA 1
ATOM 1380 C C . PHE A 1 180 ? -6.231 -2.756 16.622 1.00 94.25 180 PHE A C 1
ATOM 1382 O O . PHE A 1 180 ? -6.885 -3.796 16.678 1.00 94.25 180 PHE A O 1
ATOM 1389 N N . GLU A 1 181 ? -6.241 -1.866 17.615 1.00 91.38 181 GLU A N 1
ATOM 1390 C CA . GLU A 1 181 ? -7.1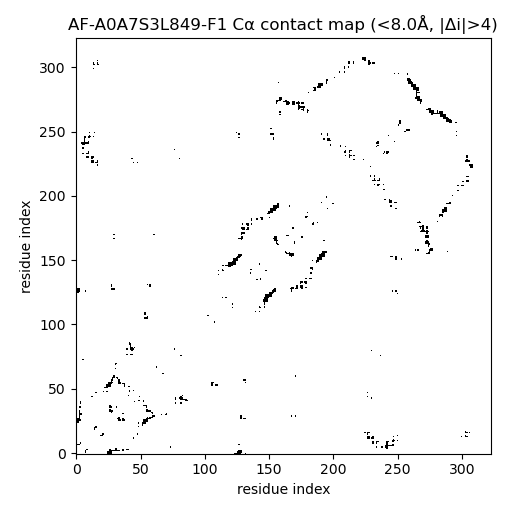02 -1.970 18.805 1.00 91.38 181 GLU A CA 1
ATOM 1391 C C . GLU A 1 181 ? -8.452 -1.244 18.626 1.00 91.38 181 GLU A C 1
ATOM 1393 O O . GLU A 1 181 ? -9.323 -1.295 19.499 1.00 91.38 181 GLU A O 1
ATOM 1398 N N . GLY A 1 182 ? -8.632 -0.555 17.498 1.00 88.44 182 GLY A N 1
ATOM 1399 C CA . GLY A 1 182 ? -9.768 0.314 17.238 1.00 88.44 182 GLY A CA 1
ATOM 1400 C C . GLY A 1 182 ? -10.964 -0.374 16.578 1.00 88.44 182 GLY A C 1
ATOM 1401 O O . GLY A 1 182 ? -11.030 -1.586 16.382 1.00 88.44 182 GLY A O 1
ATOM 1402 N N . ARG A 1 183 ? -11.953 0.445 16.207 1.00 87.38 183 ARG A N 1
ATOM 1403 C CA . ARG A 1 183 ? -13.266 -0.015 15.716 1.00 87.38 183 ARG A CA 1
ATOM 1404 C C . ARG A 1 183 ? -13.271 -0.587 14.295 1.00 87.38 183 ARG A C 1
ATOM 1406 O O . ARG A 1 183 ? -14.328 -0.997 13.839 1.00 87.38 183 ARG A O 1
ATOM 1413 N N . LEU A 1 184 ? -12.133 -0.570 13.603 1.00 92.38 184 LEU A N 1
ATOM 1414 C CA . LEU A 1 184 ? -11.980 -1.161 12.272 1.00 92.38 184 LEU A CA 1
ATOM 1415 C C . LEU A 1 184 ? -11.284 -2.524 12.303 1.00 92.38 184 LEU A C 1
ATOM 1417 O O . LEU A 1 184 ? -11.095 -3.115 11.247 1.00 92.38 184 LEU A O 1
ATOM 1421 N N . ALA A 1 185 ? -10.888 -3.029 13.478 1.00 91.75 185 ALA A N 1
ATOM 1422 C CA . ALA A 1 185 ? -10.066 -4.234 13.599 1.00 91.75 185 ALA A CA 1
ATOM 1423 C C . ALA A 1 185 ? -10.662 -5.476 12.907 1.00 91.75 185 ALA A C 1
ATOM 1425 O O . ALA A 1 185 ? -9.930 -6.334 12.423 1.00 91.75 185 ALA A O 1
ATOM 1426 N N . ASP A 1 186 ? -11.986 -5.574 12.825 1.00 92.31 186 ASP A N 1
ATOM 1427 C CA . ASP A 1 186 ? -12.726 -6.636 12.139 1.00 92.31 186 ASP A CA 1
ATOM 1428 C C . ASP A 1 186 ? -12.744 -6.506 10.606 1.00 92.31 186 ASP A C 1
ATOM 1430 O O . ASP A 1 186 ? -13.005 -7.497 9.921 1.00 92.31 186 ASP A O 1
ATOM 1434 N N . LYS A 1 187 ? -12.416 -5.324 10.076 1.00 95.94 187 LYS A N 1
ATOM 1435 C CA . LYS A 1 187 ? -12.294 -5.025 8.641 1.00 95.94 187 LYS A CA 1
ATOM 1436 C C . LYS A 1 187 ? -10.845 -5.089 8.132 1.00 95.94 187 LYS A C 1
ATOM 1438 O O . LYS A 1 187 ? -10.620 -4.962 6.930 1.00 95.94 187 LYS A O 1
ATOM 1443 N N . ILE A 1 188 ? -9.863 -5.283 9.020 1.00 97.44 188 ILE A N 1
ATOM 1444 C CA . ILE A 1 188 ? -8.434 -5.289 8.671 1.00 97.44 188 ILE A CA 1
ATOM 1445 C C . ILE A 1 188 ? -8.010 -6.617 8.037 1.00 97.44 188 ILE A C 1
ATOM 1447 O O . ILE A 1 188 ? -8.330 -7.688 8.545 1.00 97.44 188 ILE A O 1
ATOM 1451 N N . THR A 1 189 ? -7.202 -6.533 6.981 1.00 97.88 189 THR A N 1
ATOM 1452 C CA . THR A 1 189 ? -6.321 -7.591 6.478 1.00 97.88 189 THR A CA 1
ATOM 1453 C C . THR A 1 189 ? -4.884 -7.087 6.486 1.00 97.88 189 THR A C 1
ATOM 1455 O O . THR A 1 189 ? -4.575 -6.051 5.900 1.00 97.88 189 THR A O 1
ATOM 1458 N N . LEU A 1 190 ? -3.997 -7.816 7.163 1.00 97.50 190 LEU A N 1
ATOM 1459 C CA . LEU A 1 190 ? -2.578 -7.483 7.241 1.00 97.50 190 LEU A CA 1
ATOM 1460 C C . LEU A 1 190 ? -1.789 -8.184 6.128 1.00 97.50 190 LEU A C 1
ATOM 1462 O O . LEU A 1 190 ? -1.915 -9.389 5.913 1.00 97.50 190 LEU A O 1
ATOM 1466 N N . VAL A 1 191 ? -0.904 -7.448 5.475 1.00 97.81 191 VAL A N 1
ATOM 1467 C CA . VAL A 1 191 ? 0.117 -7.959 4.563 1.00 97.81 191 VAL A CA 1
ATOM 1468 C C . VAL A 1 191 ? 1.484 -7.650 5.189 1.00 97.81 191 VAL A C 1
ATOM 1470 O O . VAL A 1 191 ? 1.969 -6.524 5.075 1.00 97.81 191 VAL A O 1
ATOM 1473 N N . PRO A 1 192 ? 2.088 -8.612 5.915 1.00 96.06 192 PRO A N 1
ATOM 1474 C CA . PRO A 1 192 ? 3.359 -8.386 6.600 1.00 96.06 192 PRO A CA 1
ATOM 1475 C C . PRO A 1 192 ? 4.526 -8.093 5.649 1.00 96.06 192 PRO A C 1
ATOM 1477 O O . PRO A 1 192 ? 4.686 -8.765 4.630 1.00 96.06 192 PRO A O 1
ATOM 1480 N N . GLY A 1 193 ? 5.402 -7.148 6.000 1.00 94.62 193 GLY A N 1
ATOM 1481 C CA . GLY A 1 193 ? 6.515 -6.756 5.121 1.00 94.62 193 GLY A CA 1
ATOM 1482 C C . GLY A 1 193 ? 7.552 -7.866 4.884 1.00 94.62 193 GLY A C 1
ATOM 1483 O O . GLY A 1 193 ? 8.245 -7.898 3.867 1.00 94.62 193 GLY A O 1
ATOM 1484 N N . ASP A 1 194 ? 7.675 -8.818 5.807 1.00 92.44 194 ASP A N 1
ATOM 1485 C CA . ASP A 1 194 ? 8.567 -9.967 5.669 1.00 92.44 194 ASP A CA 1
ATOM 1486 C C . ASP A 1 194 ? 8.039 -11.033 4.699 1.00 92.44 194 ASP A C 1
ATOM 1488 O O . ASP A 1 194 ? 8.856 -11.701 4.066 1.00 92.44 194 ASP A O 1
ATOM 1492 N N . VAL A 1 195 ? 6.718 -11.150 4.503 1.00 93.81 195 VAL A N 1
ATOM 1493 C CA . VAL A 1 195 ? 6.133 -12.080 3.512 1.00 93.81 195 VAL A CA 1
ATOM 1494 C C . VAL A 1 195 ? 6.083 -11.504 2.096 1.00 93.81 195 VAL A C 1
ATOM 1496 O O . VAL A 1 195 ? 5.834 -12.235 1.140 1.00 93.81 195 VAL A O 1
ATOM 1499 N N . THR A 1 196 ? 6.341 -10.206 1.947 1.00 94.81 196 THR A N 1
ATOM 1500 C CA . THR A 1 196 ? 6.408 -9.506 0.657 1.00 94.81 196 THR A CA 1
ATOM 1501 C C . THR A 1 196 ? 7.839 -9.273 0.183 1.00 94.81 196 THR A C 1
ATOM 1503 O O . THR A 1 196 ? 8.042 -8.596 -0.820 1.00 94.81 196 THR A O 1
ATOM 1506 N N . SER A 1 197 ? 8.839 -9.772 0.914 1.00 92.19 197 SER A N 1
ATOM 1507 C CA . SER A 1 197 ? 10.245 -9.436 0.696 1.00 92.19 197 SER A CA 1
ATOM 1508 C C . SER A 1 197 ? 10.874 -10.189 -0.480 1.00 92.19 197 SER A C 1
ATOM 1510 O O . SER A 1 197 ? 10.634 -11.377 -0.690 1.00 92.19 197 SER A O 1
ATOM 1512 N N . HIS A 1 198 ? 11.791 -9.517 -1.178 1.00 88.75 198 HIS A N 1
ATOM 1513 C CA . HIS A 1 198 ? 12.589 -10.066 -2.281 1.00 88.75 198 HIS A CA 1
ATOM 1514 C C . HIS A 1 198 ? 13.404 -11.324 -1.929 1.00 88.75 198 HIS A C 1
ATOM 1516 O O . HIS A 1 198 ? 13.804 -12.066 -2.817 1.00 88.75 198 HIS A O 1
ATOM 1522 N N . HIS A 1 199 ? 13.661 -11.602 -0.648 1.00 90.19 199 HIS A N 1
ATOM 1523 C CA . HIS A 1 199 ? 14.364 -12.822 -0.230 1.00 90.19 199 HIS A CA 1
ATOM 1524 C C . HIS A 1 199 ? 13.564 -14.115 -0.461 1.00 90.19 199 HIS A C 1
ATOM 1526 O O . HIS A 1 199 ? 14.097 -15.205 -0.259 1.00 90.19 199 HIS A O 1
ATOM 1532 N N . LEU A 1 200 ? 12.287 -14.002 -0.834 1.00 90.75 200 LEU A N 1
ATOM 1533 C CA . LEU A 1 200 ? 11.371 -15.128 -1.012 1.00 90.75 200 LEU A CA 1
ATOM 1534 C C . LEU A 1 200 ? 11.234 -15.588 -2.469 1.00 90.75 200 LEU A C 1
ATOM 1536 O O . LEU A 1 200 ? 10.529 -16.564 -2.723 1.00 90.75 200 LEU A O 1
ATOM 1540 N N . VAL A 1 201 ? 11.882 -14.905 -3.416 1.00 94.12 201 VAL A N 1
ATOM 1541 C CA . VAL A 1 201 ? 11.807 -15.226 -4.848 1.00 94.12 201 VAL A CA 1
ATOM 1542 C C . VAL A 1 201 ? 13.085 -15.885 -5.363 1.00 94.12 201 VAL A C 1
ATOM 1544 O O . VAL A 1 201 ? 14.126 -15.859 -4.710 1.00 94.12 201 VAL A O 1
ATOM 1547 N N . ALA A 1 202 ? 12.998 -16.492 -6.548 1.00 94.12 202 ALA A N 1
ATOM 1548 C CA . ALA A 1 202 ? 14.152 -17.045 -7.248 1.00 94.12 202 ALA A CA 1
ATOM 1549 C C . ALA A 1 202 ? 15.105 -15.941 -7.753 1.00 94.12 202 ALA A C 1
ATOM 1551 O O . ALA A 1 202 ? 14.684 -14.815 -8.026 1.00 94.12 202 ALA A O 1
ATOM 1552 N N . ASP A 1 203 ? 16.386 -16.286 -7.922 1.00 93.44 203 ASP A N 1
ATOM 1553 C CA . ASP A 1 203 ? 17.452 -15.352 -8.326 1.00 93.44 203 ASP A CA 1
ATOM 1554 C C . ASP A 1 203 ? 17.188 -14.660 -9.679 1.00 93.44 203 ASP A C 1
ATOM 1556 O O . ASP A 1 203 ? 17.680 -13.559 -9.930 1.00 93.44 203 ASP A O 1
ATOM 1560 N N . ASP A 1 204 ? 16.417 -15.293 -10.565 1.00 95.50 204 ASP A N 1
ATOM 1561 C CA . ASP A 1 204 ? 16.066 -14.783 -11.891 1.00 95.50 204 ASP A CA 1
ATOM 1562 C C . ASP A 1 204 ? 14.813 -13.895 -11.902 1.00 95.50 204 ASP A C 1
ATOM 1564 O O . ASP A 1 204 ? 14.538 -13.257 -12.922 1.00 95.50 204 ASP A O 1
ATOM 1568 N N . PHE A 1 205 ? 14.092 -13.777 -10.781 1.00 96.94 205 PHE A N 1
ATOM 1569 C CA . PHE A 1 205 ? 12.866 -12.984 -10.697 1.00 96.94 205 PHE A CA 1
ATOM 1570 C C . PHE A 1 205 ? 13.111 -11.521 -11.074 1.00 96.94 205 PHE A C 1
ATOM 1572 O O . PHE A 1 205 ? 12.490 -10.999 -12.003 1.00 96.94 205 PHE A O 1
ATOM 1579 N N . ILE A 1 206 ? 14.036 -10.868 -10.362 1.00 96.38 206 ILE A N 1
ATOM 1580 C CA . ILE A 1 206 ? 14.358 -9.449 -10.553 1.00 96.38 206 ILE A CA 1
ATOM 1581 C C . ILE A 1 206 ? 14.949 -9.213 -11.953 1.00 96.38 206 ILE A C 1
ATOM 1583 O O . ILE A 1 206 ? 14.402 -8.371 -12.669 1.00 96.38 206 ILE A O 1
ATOM 1587 N N . PRO A 1 207 ? 15.982 -9.961 -12.409 1.00 96.50 207 PRO A N 1
ATOM 1588 C CA . PRO A 1 207 ? 16.498 -9.823 -13.771 1.00 96.50 207 PRO A CA 1
ATOM 1589 C C . PRO A 1 207 ? 15.419 -9.930 -14.852 1.00 96.50 207 PRO A C 1
ATOM 1591 O O . PRO A 1 207 ? 15.422 -9.135 -15.787 1.00 96.50 207 PRO A O 1
ATOM 1594 N N . THR A 1 208 ? 14.468 -10.857 -14.706 1.00 96.06 208 THR A N 1
ATOM 1595 C CA . THR A 1 208 ? 13.378 -11.052 -15.675 1.00 96.06 208 THR A CA 1
ATOM 1596 C C . THR A 1 208 ? 12.469 -9.826 -15.770 1.00 96.06 208 THR A C 1
ATOM 1598 O O . THR A 1 208 ? 12.126 -9.391 -16.873 1.00 96.06 208 THR A O 1
ATOM 1601 N N . ILE A 1 209 ? 12.091 -9.248 -14.626 1.00 95.62 209 ILE A N 1
ATOM 1602 C CA . ILE A 1 209 ? 11.240 -8.052 -14.567 1.00 95.62 209 ILE A CA 1
ATOM 1603 C C . ILE A 1 209 ? 11.968 -6.832 -15.141 1.00 95.62 209 ILE A C 1
ATOM 1605 O O . ILE A 1 209 ? 11.406 -6.113 -15.970 1.00 95.62 209 ILE A O 1
ATOM 1609 N N . VAL A 1 210 ? 13.230 -6.626 -14.756 1.00 94.19 210 VAL A N 1
ATOM 1610 C CA . VAL A 1 210 ? 14.053 -5.507 -15.240 1.00 94.19 210 VAL A CA 1
ATOM 1611 C C . VAL A 1 210 ? 14.274 -5.604 -16.745 1.00 94.19 210 VAL A C 1
ATOM 1613 O O . VAL A 1 210 ? 14.101 -4.618 -17.456 1.00 94.19 210 VAL A O 1
ATOM 1616 N N . GLU A 1 211 ? 14.597 -6.789 -17.266 1.00 93.19 211 GLU A N 1
ATOM 1617 C CA . GLU A 1 211 ? 14.800 -6.969 -18.704 1.00 93.19 211 GLU A CA 1
ATOM 1618 C C . GLU A 1 211 ? 13.516 -6.671 -19.492 1.00 93.19 211 GLU A C 1
ATOM 1620 O O . GLU A 1 211 ? 13.565 -6.005 -20.526 1.00 93.19 211 GLU A O 1
ATOM 1625 N N . ALA A 1 212 ? 12.355 -7.105 -18.990 1.00 91.19 212 ALA A N 1
ATOM 1626 C CA . ALA A 1 212 ? 11.069 -6.769 -19.594 1.00 91.19 212 ALA A CA 1
ATOM 1627 C C . ALA A 1 212 ? 10.804 -5.252 -19.583 1.00 91.19 212 ALA A C 1
ATOM 1629 O O . ALA A 1 212 ? 10.387 -4.704 -20.605 1.00 91.19 212 ALA A O 1
ATOM 1630 N N . ALA A 1 213 ? 11.088 -4.571 -18.469 1.00 90.44 213 ALA A N 1
ATOM 1631 C CA . ALA A 1 213 ? 10.954 -3.120 -18.355 1.00 90.44 213 ALA A CA 1
ATOM 1632 C C . ALA A 1 213 ? 11.857 -2.385 -19.360 1.00 90.44 213 ALA A C 1
ATOM 1634 O O . ALA A 1 213 ? 11.371 -1.530 -20.103 1.00 90.44 213 ALA A O 1
ATOM 1635 N N . CYS A 1 214 ? 13.136 -2.763 -19.459 1.00 87.06 214 CYS A N 1
ATOM 1636 C CA . CYS A 1 214 ? 14.079 -2.164 -20.406 1.00 87.06 214 CYS A CA 1
ATOM 1637 C C . CYS A 1 214 ? 13.652 -2.382 -21.865 1.00 87.06 214 CYS A C 1
ATOM 1639 O O . 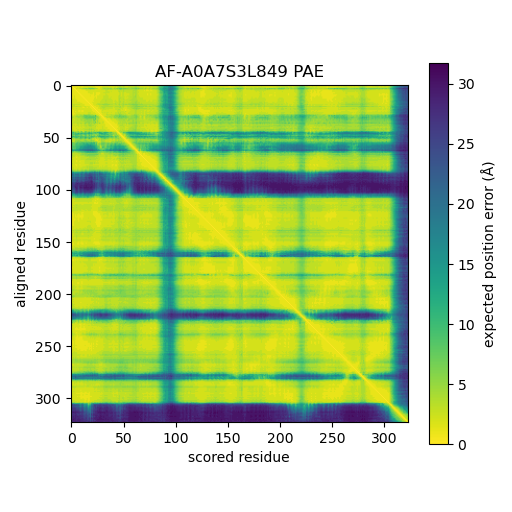CYS A 1 214 ? 13.627 -1.428 -22.644 1.00 87.06 214 CYS A O 1
ATOM 1641 N N . ARG A 1 215 ? 13.243 -3.606 -22.239 1.00 83.81 215 ARG A N 1
ATOM 1642 C CA . ARG A 1 215 ? 12.771 -3.907 -23.607 1.00 83.81 215 ARG A CA 1
ATOM 1643 C C . ARG A 1 215 ? 11.574 -3.042 -24.012 1.00 83.81 215 ARG A C 1
ATOM 1645 O O . ARG A 1 215 ? 11.491 -2.598 -25.156 1.00 83.81 215 ARG A O 1
ATOM 1652 N N . ASN A 1 216 ? 10.667 -2.760 -23.081 1.00 76.12 216 ASN A N 1
ATOM 1653 C CA . ASN A 1 216 ? 9.484 -1.950 -23.369 1.00 76.12 216 ASN A CA 1
ATOM 1654 C C . ASN A 1 216 ? 9.778 -0.458 -23.543 1.00 76.12 216 ASN A C 1
ATOM 1656 O O . ASN A 1 216 ? 9.020 0.228 -24.228 1.00 76.12 216 ASN A O 1
ATOM 1660 N N . GLN A 1 217 ? 10.896 0.046 -23.016 1.00 69.19 217 GLN A N 1
ATOM 1661 C CA . GLN A 1 217 ? 11.341 1.407 -23.325 1.00 69.19 217 GLN A CA 1
ATOM 1662 C C . GLN A 1 217 ? 11.824 1.540 -24.778 1.00 69.19 217 GLN A C 1
ATOM 1664 O O . GLN A 1 217 ? 11.574 2.561 -25.419 1.00 69.19 217 GLN A O 1
ATOM 1669 N N . GLU A 1 218 ? 12.478 0.508 -25.322 1.00 62.09 218 GLU A N 1
ATOM 1670 C CA . GLU A 1 218 ? 13.037 0.520 -26.684 1.00 62.09 218 GLU A CA 1
ATOM 1671 C C . GLU A 1 218 ? 11.962 0.421 -27.781 1.00 62.09 218 GLU A C 1
ATOM 1673 O O . GLU A 1 218 ? 12.136 0.960 -28.875 1.00 62.09 218 GLU A O 1
ATOM 1678 N N . LEU A 1 219 ? 10.825 -0.219 -27.488 1.00 60.19 219 LEU A N 1
ATOM 1679 C CA . LEU A 1 219 ? 9.700 -0.413 -28.418 1.00 60.19 219 LEU A CA 1
ATOM 1680 C C . L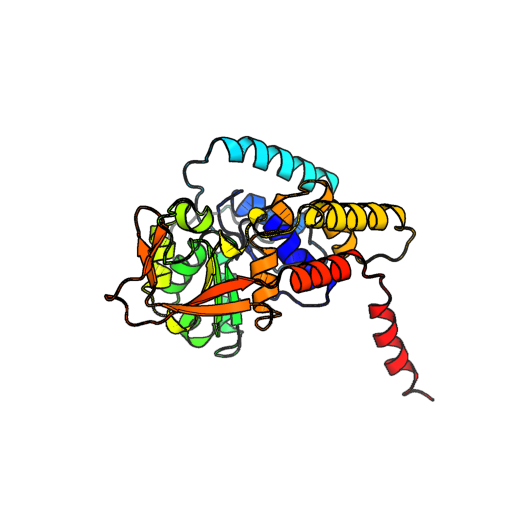EU A 1 219 ? 8.765 0.809 -28.533 1.00 60.19 219 LEU A C 1
ATOM 1682 O O . LEU A 1 219 ? 7.782 0.773 -29.273 1.00 60.19 219 LEU A O 1
ATOM 1686 N N . ALA A 1 220 ? 9.061 1.905 -27.829 1.00 53.12 220 ALA A N 1
ATOM 1687 C CA . ALA A 1 220 ? 8.184 3.061 -27.638 1.00 53.12 220 ALA A CA 1
ATOM 1688 C C . ALA A 1 220 ? 8.048 4.006 -28.855 1.00 53.12 220 ALA A C 1
ATOM 1690 O O . ALA A 1 220 ? 8.015 5.232 -28.700 1.00 53.12 220 ALA A O 1
ATOM 1691 N N . SER A 1 221 ? 7.901 3.475 -30.070 1.00 49.41 221 SER A N 1
ATOM 1692 C CA . SER A 1 221 ? 7.398 4.259 -31.198 1.00 49.41 221 SER A CA 1
ATOM 1693 C C . SER A 1 221 ? 5.866 4.340 -31.133 1.00 49.41 221 SER A C 1
ATOM 1695 O O . SER A 1 221 ? 5.147 3.424 -31.520 1.00 49.41 221 SER A O 1
ATOM 1697 N N . THR A 1 222 ? 5.399 5.493 -30.653 1.00 49.75 222 THR A N 1
ATOM 1698 C CA . THR A 1 222 ? 4.086 6.137 -30.872 1.00 49.75 222 THR A CA 1
ATOM 1699 C C . THR A 1 222 ? 2.820 5.714 -30.104 1.00 49.75 222 THR A C 1
ATOM 1701 O O . THR A 1 222 ? 2.110 6.640 -29.732 1.00 49.75 222 THR A O 1
ATOM 1704 N N . ASP A 1 223 ? 2.569 4.456 -29.713 1.00 52.91 223 ASP A N 1
ATOM 1705 C CA . ASP A 1 223 ? 1.254 4.071 -29.121 1.00 52.91 223 ASP A CA 1
ATOM 1706 C C . ASP A 1 223 ? 1.340 3.316 -27.776 1.00 52.91 223 ASP A C 1
ATOM 1708 O O . ASP A 1 223 ? 0.866 2.191 -27.633 1.00 52.91 223 ASP A O 1
ATOM 1712 N N . TYR A 1 224 ? 1.952 3.921 -26.755 1.00 54.88 224 TYR A N 1
ATOM 1713 C CA . TYR A 1 224 ? 2.104 3.285 -25.434 1.00 54.88 224 TYR A CA 1
ATOM 1714 C C . TYR A 1 224 ? 1.277 3.980 -24.350 1.00 54.88 224 TYR A C 1
ATOM 1716 O O . TYR A 1 224 ? 1.295 5.212 -24.272 1.00 54.88 224 TYR A O 1
ATOM 1724 N N . ASN A 1 225 ? 0.652 3.192 -23.468 1.00 67.75 225 ASN A N 1
ATOM 1725 C CA . ASN A 1 225 ? 0.021 3.683 -22.243 1.00 67.75 225 ASN A CA 1
ATOM 1726 C C . ASN A 1 225 ? 1.073 4.409 -21.377 1.00 67.75 225 ASN A C 1
ATOM 1728 O O . ASN A 1 225 ? 2.158 3.884 -21.109 1.00 67.75 225 ASN A O 1
ATOM 1732 N N . VAL A 1 226 ? 0.759 5.642 -20.966 1.00 73.44 226 VAL A N 1
ATOM 1733 C CA . VAL A 1 226 ? 1.633 6.498 -20.145 1.00 73.44 226 VAL A CA 1
ATOM 1734 C C . VAL A 1 226 ? 2.022 5.834 -18.822 1.00 73.44 226 VAL A C 1
ATOM 1736 O O . VAL A 1 226 ? 3.170 5.957 -18.397 1.00 73.44 226 VAL A O 1
ATOM 1739 N N . ASN A 1 227 ? 1.116 5.051 -18.233 1.00 78.19 227 ASN A N 1
ATOM 1740 C CA . ASN A 1 227 ? 1.359 4.324 -16.990 1.00 78.19 227 ASN A CA 1
ATOM 1741 C C . ASN A 1 227 ? 2.375 3.200 -17.206 1.00 78.19 227 ASN A C 1
ATOM 1743 O O . ASN A 1 227 ? 3.309 3.058 -16.427 1.00 78.19 227 ASN A O 1
ATOM 1747 N N . THR A 1 228 ? 2.275 2.455 -18.307 1.00 78.50 228 THR A N 1
ATOM 1748 C CA . THR A 1 228 ? 3.229 1.381 -18.606 1.00 78.50 228 THR A CA 1
ATOM 1749 C C . THR A 1 228 ? 4.646 1.914 -18.839 1.00 78.50 228 THR A C 1
ATOM 1751 O O . THR A 1 228 ? 5.620 1.317 -18.379 1.00 78.50 228 THR A O 1
ATOM 1754 N N . LYS A 1 229 ? 4.780 3.076 -19.493 1.00 82.94 229 LYS A N 1
ATOM 1755 C CA . LYS A 1 229 ? 6.079 3.761 -19.638 1.00 82.94 229 LYS A CA 1
ATOM 1756 C C . LYS A 1 229 ? 6.655 4.181 -18.290 1.00 82.94 229 LYS A C 1
ATOM 1758 O O . LYS A 1 229 ? 7.828 3.934 -18.023 1.00 82.94 229 LYS A O 1
ATOM 1763 N N . LEU A 1 230 ? 5.838 4.807 -17.444 1.00 87.00 230 LEU A N 1
ATOM 1764 C CA . LEU A 1 230 ? 6.266 5.222 -16.113 1.00 87.00 230 LEU A CA 1
ATOM 1765 C C . LEU A 1 230 ? 6.694 4.015 -15.265 1.00 87.00 230 LEU A C 1
ATOM 1767 O O . LEU A 1 230 ? 7.757 4.061 -14.653 1.00 87.00 230 LEU A O 1
ATOM 1771 N N . LEU A 1 231 ? 5.920 2.926 -15.295 1.00 89.19 231 LEU A N 1
ATOM 1772 C CA . LEU A 1 231 ? 6.230 1.672 -14.605 1.00 89.19 231 LEU A CA 1
ATOM 1773 C C . LEU A 1 231 ? 7.618 1.143 -14.988 1.00 89.19 231 LEU A C 1
ATOM 1775 O O . LEU A 1 231 ? 8.416 0.822 -14.111 1.00 89.19 231 LEU A O 1
ATOM 1779 N N . ALA A 1 232 ? 7.941 1.118 -16.284 1.00 89.75 232 ALA A N 1
ATOM 1780 C CA . ALA A 1 232 ? 9.251 0.676 -16.753 1.00 89.75 232 ALA A CA 1
ATOM 1781 C C . ALA A 1 232 ? 10.402 1.563 -16.240 1.00 89.75 232 ALA A C 1
ATOM 1783 O O . ALA A 1 232 ? 11.452 1.043 -15.870 1.00 89.75 232 ALA A O 1
ATOM 1784 N N . HIS A 1 233 ? 10.208 2.885 -16.186 1.00 91.19 233 HIS A N 1
ATOM 1785 C CA . HIS A 1 233 ? 11.215 3.809 -15.652 1.00 91.19 233 HIS A CA 1
ATOM 1786 C C . HIS A 1 233 ? 11.411 3.665 -14.138 1.00 91.19 233 HIS A C 1
ATOM 1788 O O . HIS A 1 233 ? 12.543 3.751 -13.668 1.00 91.19 233 HIS A O 1
ATOM 1794 N N . ILE A 1 234 ? 10.337 3.431 -13.377 1.00 92.81 234 ILE A N 1
ATOM 1795 C CA . ILE A 1 234 ? 10.423 3.196 -11.926 1.00 92.81 234 ILE A CA 1
ATOM 1796 C C . ILE A 1 234 ? 11.258 1.942 -11.641 1.00 92.81 234 ILE A C 1
ATOM 1798 O O . ILE A 1 234 ? 12.185 1.988 -10.833 1.00 92.81 234 ILE A O 1
ATOM 1802 N N . ILE A 1 235 ? 10.955 0.844 -12.341 1.00 93.75 235 ILE A N 1
ATOM 1803 C CA . ILE A 1 235 ? 11.644 -0.442 -12.176 1.00 93.75 235 ILE A CA 1
ATOM 1804 C C . ILE A 1 235 ? 13.126 -0.318 -12.539 1.00 93.75 235 ILE A C 1
ATOM 1806 O O . ILE A 1 235 ? 13.971 -0.893 -11.866 1.00 93.75 235 ILE A O 1
ATOM 1810 N N . GLU A 1 236 ? 13.476 0.436 -13.579 1.00 91.62 236 GLU A N 1
ATOM 1811 C CA . GLU A 1 236 ? 14.881 0.630 -13.945 1.00 91.62 236 GLU A CA 1
ATOM 1812 C C . GLU A 1 236 ? 15.661 1.440 -12.895 1.00 91.62 236 GLU A C 1
ATOM 1814 O O . GLU A 1 236 ? 16.809 1.099 -12.595 1.00 91.62 236 GLU A O 1
ATOM 1819 N N . GLU A 1 237 ? 15.050 2.488 -12.331 1.00 93.31 237 GLU A N 1
ATOM 1820 C CA . GLU A 1 237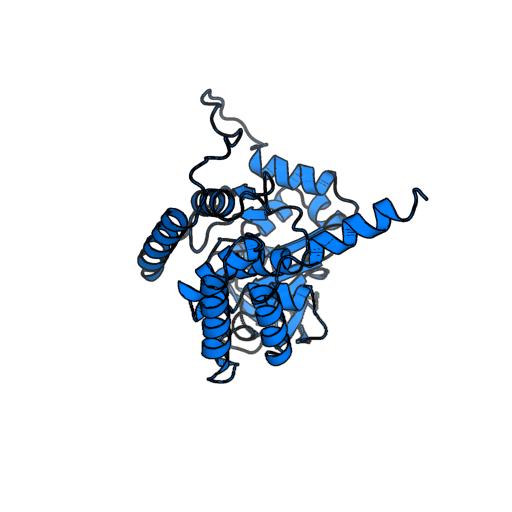 ? 15.678 3.356 -11.325 1.00 93.31 237 GLU A CA 1
ATOM 1821 C C . GLU A 1 237 ? 15.886 2.626 -9.986 1.00 93.31 237 GLU A C 1
ATOM 1823 O O . GLU A 1 237 ? 16.906 2.832 -9.327 1.00 93.31 237 GLU A O 1
ATOM 1828 N N . GLU A 1 238 ? 14.955 1.750 -9.590 1.00 93.81 238 GLU A N 1
ATOM 1829 C CA . GLU A 1 238 ? 15.008 1.000 -8.328 1.00 93.81 238 GLU A CA 1
ATOM 1830 C C . GLU A 1 238 ? 14.648 -0.482 -8.540 1.00 93.81 238 GLU A C 1
ATOM 1832 O O . GLU A 1 238 ? 13.590 -0.969 -8.151 1.00 93.81 238 GLU A O 1
ATOM 1837 N N . GLN A 1 239 ? 15.572 -1.218 -9.154 1.00 91.75 239 GLN A N 1
ATOM 1838 C CA . GLN A 1 239 ? 15.375 -2.579 -9.681 1.00 91.75 239 GLN A CA 1
ATOM 1839 C C . GLN A 1 239 ? 14.929 -3.623 -8.666 1.00 91.75 239 GLN A C 1
ATOM 1841 O O . GLN A 1 239 ? 14.216 -4.561 -9.015 1.00 91.75 239 GLN A O 1
ATOM 1846 N N . GLN A 1 240 ? 15.390 -3.493 -7.426 1.00 90.81 240 GLN A N 1
ATOM 1847 C CA . GLN A 1 240 ? 15.131 -4.489 -6.402 1.00 90.81 240 GLN A CA 1
ATOM 1848 C C . GLN A 1 240 ? 13.914 -4.100 -5.578 1.00 90.81 240 GLN A C 1
ATOM 1850 O O . GLN A 1 240 ? 12.935 -4.824 -5.608 1.00 90.81 240 GLN A O 1
ATOM 1855 N N . TYR A 1 241 ? 13.947 -2.980 -4.856 1.00 91.06 241 TYR A N 1
ATOM 1856 C CA . TYR A 1 241 ? 12.916 -2.685 -3.857 1.00 91.06 241 TYR A CA 1
ATOM 1857 C C . TYR A 1 241 ? 11.566 -2.268 -4.456 1.00 91.06 241 TYR A C 1
ATOM 1859 O O . TYR A 1 241 ? 10.545 -2.626 -3.882 1.00 91.06 241 TYR A O 1
ATOM 1867 N N . SER A 1 242 ? 11.535 -1.609 -5.622 1.00 94.25 242 SER A N 1
ATOM 1868 C CA . SER A 1 242 ? 10.287 -1.061 -6.190 1.00 94.25 242 SER A CA 1
ATOM 1869 C C . SER A 1 242 ? 9.230 -2.102 -6.572 1.00 94.25 242 SER A C 1
ATOM 1871 O O . SER A 1 242 ? 8.065 -1.772 -6.745 1.00 94.25 242 SER A O 1
ATOM 1873 N N . ILE A 1 243 ? 9.618 -3.366 -6.727 1.00 96.56 243 ILE A N 1
ATOM 1874 C CA . ILE A 1 243 ? 8.729 -4.452 -7.163 1.00 96.56 243 ILE A CA 1
ATOM 1875 C C . ILE A 1 243 ? 8.366 -5.409 -6.024 1.00 96.56 243 ILE A C 1
ATOM 1877 O O . ILE A 1 243 ? 7.870 -6.503 -6.281 1.00 96.56 243 ILE A O 1
ATOM 1881 N N . PHE A 1 244 ? 8.590 -5.024 -4.769 1.00 97.44 244 PHE A N 1
ATOM 1882 C CA . PHE A 1 244 ? 8.206 -5.783 -3.574 1.00 97.44 244 PHE A CA 1
ATOM 1883 C C . PHE A 1 244 ? 7.477 -4.876 -2.582 1.00 97.44 244 PHE A C 1
ATOM 1885 O O . PHE A 1 244 ? 7.385 -3.679 -2.812 1.00 97.44 244 PHE A O 1
ATOM 1892 N N . TYR A 1 245 ? 6.967 -5.447 -1.486 1.00 97.12 245 TYR A N 1
ATOM 1893 C CA . TYR A 1 245 ? 6.181 -4.718 -0.479 1.00 97.12 245 TYR A CA 1
ATOM 1894 C C . TYR A 1 245 ? 4.849 -4.205 -1.043 1.00 97.12 245 TYR A C 1
ATOM 1896 O O . TYR A 1 245 ? 3.926 -5.004 -1.233 1.00 97.12 245 TYR A O 1
ATOM 1904 N N . ASP A 1 246 ? 4.732 -2.921 -1.349 1.00 97.88 246 ASP A N 1
ATOM 1905 C CA . ASP A 1 246 ? 3.491 -2.253 -1.737 1.00 97.88 246 ASP A CA 1
ATOM 1906 C C . ASP A 1 246 ? 2.776 -2.893 -2.923 1.00 97.88 246 ASP A C 1
ATOM 1908 O O . ASP A 1 246 ? 1.574 -3.165 -2.807 1.00 97.88 246 ASP A O 1
ATOM 1912 N N . PRO A 1 247 ? 3.446 -3.220 -4.046 1.00 98.00 247 PRO A N 1
ATOM 1913 C CA . PRO A 1 247 ? 2.737 -3.799 -5.170 1.00 98.00 247 PRO A CA 1
ATOM 1914 C C . PRO A 1 247 ? 2.335 -5.249 -4.895 1.00 98.00 247 PRO A C 1
ATOM 1916 O O . PRO A 1 247 ? 1.358 -5.711 -5.477 1.00 98.00 247 PRO A O 1
ATOM 1919 N N . VAL A 1 248 ? 3.004 -5.948 -3.966 1.00 98.44 248 VAL A N 1
ATOM 1920 C CA . VAL A 1 248 ? 2.549 -7.261 -3.483 1.00 98.44 248 VAL A CA 1
ATOM 1921 C C . VAL A 1 248 ? 1.268 -7.097 -2.663 1.00 98.44 248 VAL A C 1
ATOM 1923 O O . VAL A 1 248 ? 0.331 -7.862 -2.858 1.00 98.44 248 VAL A O 1
ATOM 1926 N N . CYS A 1 249 ? 1.177 -6.087 -1.792 1.00 98.44 249 CYS A N 1
ATOM 1927 C CA . CYS A 1 249 ? -0.044 -5.801 -1.028 1.00 98.44 249 CYS A CA 1
ATOM 1928 C C . CYS A 1 249 ? -1.238 -5.511 -1.950 1.00 98.44 249 CYS A C 1
ATOM 1930 O O . CYS A 1 249 ? -2.286 -6.147 -1.828 1.00 98.44 249 CYS A O 1
ATOM 1932 N N . ILE A 1 250 ? -1.049 -4.625 -2.930 1.00 98.00 250 ILE A N 1
ATOM 1933 C CA . ILE A 1 250 ? -2.053 -4.334 -3.961 1.00 98.00 250 ILE A CA 1
ATOM 1934 C C . ILE A 1 250 ? -2.424 -5.590 -4.757 1.00 98.00 250 ILE A C 1
ATOM 1936 O O . ILE A 1 250 ? -3.604 -5.851 -4.991 1.00 98.00 250 ILE A O 1
ATOM 1940 N N . PHE A 1 251 ? -1.430 -6.378 -5.172 1.00 98.50 251 PHE A N 1
ATOM 1941 C CA . PHE A 1 251 ? -1.662 -7.620 -5.900 1.00 98.50 251 PHE A CA 1
ATOM 1942 C C . PHE A 1 251 ? -2.529 -8.583 -5.090 1.00 98.50 251 PHE A C 1
ATOM 1944 O O . PHE A 1 251 ? -3.484 -9.121 -5.633 1.00 98.50 251 PHE A O 1
ATOM 1951 N N . LEU A 1 252 ? -2.259 -8.763 -3.795 1.00 98.56 252 LEU A N 1
ATOM 1952 C CA . LEU A 1 252 ? -3.052 -9.645 -2.935 1.00 98.56 252 LEU A CA 1
ATOM 1953 C C . LEU A 1 252 ? -4.463 -9.124 -2.663 1.00 98.56 252 LEU A C 1
ATOM 1955 O O . LEU A 1 252 ? -5.371 -9.931 -2.486 1.00 98.56 252 LEU A O 1
ATOM 1959 N N . TYR A 1 253 ? -4.660 -7.806 -2.646 1.00 98.38 253 TYR A N 1
ATOM 1960 C CA . TYR A 1 253 ? -5.998 -7.220 -2.602 1.00 98.38 253 TYR A CA 1
ATOM 1961 C C . TYR A 1 253 ? -6.808 -7.584 -3.857 1.00 98.38 253 TYR A C 1
ATOM 1963 O O . TYR A 1 253 ? -7.966 -7.985 -3.751 1.00 98.38 253 TYR A O 1
ATOM 1971 N N . LEU A 1 254 ? -6.191 -7.489 -5.039 1.00 98.00 254 LEU A N 1
ATOM 1972 C CA . LEU A 1 254 ? -6.838 -7.809 -6.318 1.00 98.00 254 LEU A CA 1
ATOM 1973 C C . LEU A 1 254 ? -6.961 -9.323 -6.572 1.00 98.00 254 LEU A C 1
ATOM 1975 O O . LEU A 1 254 ? -7.908 -9.759 -7.224 1.00 98.00 254 LEU A O 1
ATOM 1979 N N . HIS A 1 255 ? -6.019 -10.107 -6.049 1.00 98.12 255 HIS A N 1
ATOM 1980 C CA . HIS A 1 255 ? -5.868 -11.548 -6.254 1.00 98.12 255 HIS A CA 1
ATOM 1981 C C . HIS A 1 255 ? -5.674 -12.285 -4.918 1.00 98.12 255 HIS A C 1
ATOM 1983 O O . HIS A 1 255 ? -4.616 -12.879 -4.675 1.00 98.12 255 HIS A O 1
ATOM 1989 N N . PRO A 1 256 ? -6.669 -12.276 -4.013 1.00 97.88 256 PRO A N 1
ATOM 1990 C CA . PRO A 1 256 ? -6.540 -12.914 -2.703 1.00 97.88 256 PRO A CA 1
ATOM 1991 C C . PRO A 1 256 ? -6.319 -14.432 -2.799 1.00 97.88 256 PRO A C 1
ATOM 1993 O O . PRO A 1 256 ? -5.744 -15.039 -1.897 1.00 97.88 256 PRO A O 1
ATOM 1996 N N . GLU A 1 257 ? -6.711 -15.075 -3.899 1.00 97.94 257 GLU A N 1
ATOM 1997 C CA . GLU A 1 257 ? -6.414 -16.483 -4.181 1.00 97.94 257 GLU A CA 1
ATOM 1998 C C . GLU A 1 257 ? -4.916 -16.778 -4.353 1.00 97.94 257 GLU A C 1
ATOM 2000 O O . GLU A 1 257 ? -4.498 -17.931 -4.227 1.00 97.94 257 GLU A O 1
ATOM 2005 N N . ALA A 1 258 ? -4.102 -15.753 -4.619 1.00 98.06 258 ALA A N 1
ATOM 2006 C CA . ALA A 1 258 ? -2.656 -15.865 -4.763 1.00 98.06 258 ALA A CA 1
ATOM 2007 C C . ALA A 1 258 ? -1.911 -15.852 -3.416 1.00 98.06 258 ALA A C 1
ATOM 2009 O O . ALA A 1 258 ? -0.679 -15.845 -3.400 1.00 98.06 258 ALA A O 1
ATOM 2010 N N . ALA A 1 259 ? -2.621 -15.890 -2.287 1.00 97.62 259 ALA A N 1
ATOM 2011 C CA . ALA A 1 259 ? -2.023 -16.049 -0.969 1.00 97.62 259 ALA A CA 1
ATOM 2012 C C . ALA A 1 259 ? -2.749 -17.085 -0.112 1.00 97.62 259 ALA A C 1
ATOM 2014 O O . ALA A 1 259 ? -3.946 -17.346 -0.244 1.00 97.62 259 ALA A O 1
ATOM 2015 N N . ARG A 1 260 ? -2.007 -17.653 0.842 1.00 97.56 260 ARG A N 1
ATOM 2016 C CA . ARG A 1 260 ? -2.613 -18.327 1.989 1.00 97.56 260 ARG A CA 1
ATOM 2017 C C . ARG A 1 260 ? -2.747 -17.322 3.122 1.00 97.56 260 ARG A C 1
ATOM 2019 O O . ARG A 1 260 ? -1.750 -16.749 3.554 1.00 97.56 260 ARG A O 1
ATOM 2026 N N . PHE A 1 261 ? -3.964 -17.171 3.631 1.00 96.88 261 PHE A N 1
ATOM 2027 C CA . PHE A 1 261 ? -4.247 -16.339 4.793 1.00 96.88 261 PHE A CA 1
ATOM 2028 C C . PHE A 1 261 ? -4.437 -17.190 6.046 1.00 96.88 261 PHE A C 1
ATOM 2030 O O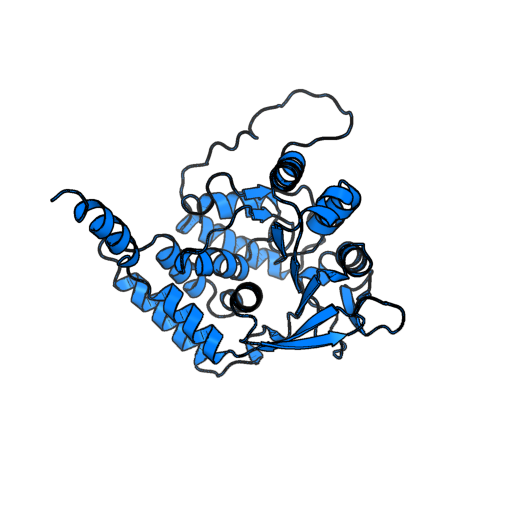 . PHE A 1 261 ? -5.116 -18.220 6.021 1.00 96.88 261 PHE A O 1
ATOM 2037 N N . ALA A 1 262 ? -3.881 -16.720 7.156 1.00 94.88 262 ALA A N 1
ATOM 2038 C CA . ALA A 1 262 ? -4.153 -17.230 8.494 1.00 94.88 262 ALA A CA 1
ATOM 2039 C C . ALA A 1 262 ? -4.826 -16.134 9.330 1.00 94.88 262 ALA A C 1
ATOM 2041 O O . ALA A 1 262 ? -4.820 -14.967 8.951 1.00 94.88 262 ALA A O 1
ATOM 2042 N N . ARG A 1 263 ? -5.442 -16.497 10.461 1.00 93.81 263 ARG A N 1
ATOM 2043 C CA . ARG A 1 263 ? -6.067 -15.532 11.379 1.00 93.81 263 ARG A CA 1
ATOM 2044 C C . ARG A 1 263 ? -5.465 -15.665 12.763 1.00 93.81 263 ARG A C 1
ATOM 2046 O O . ARG A 1 263 ? -5.423 -16.771 13.300 1.00 93.81 263 ARG A O 1
ATOM 2053 N N . VAL A 1 264 ? -5.074 -14.546 13.359 1.00 91.00 264 VAL A N 1
ATOM 2054 C CA . VAL A 1 264 ? -4.550 -14.500 14.731 1.00 91.00 264 VAL A CA 1
ATOM 2055 C C . VAL A 1 264 ? -5.141 -13.321 15.497 1.00 91.00 264 VAL A C 1
ATOM 2057 O O . VAL A 1 264 ? -5.516 -12.322 14.880 1.00 91.00 264 VAL A O 1
ATOM 2060 N N . PRO A 1 265 ? -5.241 -13.410 16.832 1.00 91.12 265 PRO A N 1
ATOM 2061 C CA . PRO A 1 265 ? -5.554 -12.248 17.644 1.00 91.12 265 PRO A CA 1
ATOM 2062 C C . PRO A 1 265 ? -4.304 -11.364 17.678 1.00 91.12 265 PRO A C 1
ATOM 2064 O O . PRO A 1 265 ? -3.309 -11.689 18.324 1.00 91.12 265 PRO A O 1
ATOM 2067 N N . LEU A 1 266 ? -4.309 -10.298 16.884 1.00 89.44 266 LEU A N 1
ATOM 2068 C CA . LEU A 1 266 ? -3.121 -9.490 16.618 1.00 89.44 266 LEU A CA 1
ATOM 2069 C C . LEU A 1 266 ? -3.133 -8.222 17.472 1.00 89.44 266 LEU A C 1
ATOM 2071 O O . LEU A 1 266 ? -4.189 -7.643 17.725 1.00 89.44 266 LEU A O 1
ATOM 2075 N N . ARG A 1 267 ? -1.951 -7.807 17.927 1.00 90.31 267 ARG A N 1
ATOM 2076 C CA . ARG A 1 267 ? -1.691 -6.521 18.576 1.00 90.31 267 ARG A CA 1
ATOM 2077 C C . ARG A 1 267 ? -0.408 -5.912 18.014 1.00 90.31 267 ARG A C 1
ATOM 2079 O O . ARG A 1 267 ? 0.520 -6.644 17.670 1.00 90.31 267 ARG A O 1
ATOM 2086 N N . VAL A 1 268 ? -0.355 -4.585 17.972 1.00 91.94 268 VAL A N 1
ATOM 2087 C CA . VAL A 1 268 ? 0.867 -3.833 17.676 1.00 91.94 268 VAL A CA 1
ATOM 2088 C C . VAL A 1 268 ? 1.365 -3.177 18.959 1.00 91.94 268 VAL A C 1
ATOM 2090 O O . VAL A 1 268 ? 0.580 -2.603 19.711 1.00 91.94 268 VAL A O 1
ATOM 2093 N N . ASP A 1 269 ? 2.655 -3.302 19.250 1.00 91.06 269 ASP A N 1
ATOM 2094 C CA . ASP A 1 269 ? 3.266 -2.610 20.379 1.00 91.06 269 ASP A CA 1
ATOM 2095 C C . ASP A 1 269 ? 3.346 -1.094 20.104 1.00 91.06 269 ASP A C 1
ATOM 2097 O O . ASP A 1 269 ? 3.936 -0.700 19.097 1.00 91.06 269 ASP A O 1
ATOM 2101 N N . PRO A 1 270 ? 2.786 -0.229 20.972 1.00 91.62 270 PRO A N 1
ATOM 2102 C CA . PRO A 1 270 ? 2.677 1.206 20.701 1.00 91.62 270 PRO A CA 1
ATOM 2103 C C . PRO A 1 270 ? 4.013 1.957 20.745 1.00 91.62 270 PRO A C 1
ATOM 2105 O O . PRO A 1 270 ? 4.070 3.101 20.298 1.00 91.62 270 PRO A O 1
ATOM 2108 N N . GLU A 1 271 ? 5.080 1.364 21.286 1.00 90.06 271 GLU A N 1
ATOM 2109 C CA . GLU A 1 271 ? 6.400 2.001 21.353 1.00 90.06 271 GLU A CA 1
ATOM 2110 C C . GLU A 1 271 ? 7.289 1.588 20.178 1.00 90.06 271 GLU A C 1
ATOM 2112 O O . GLU A 1 271 ? 7.934 2.434 19.560 1.00 90.06 271 GLU A O 1
ATOM 2117 N N . SER A 1 272 ? 7.317 0.292 19.868 1.00 88.88 272 SER A N 1
ATOM 2118 C CA . SER A 1 272 ? 8.227 -0.297 18.879 1.00 88.88 272 SER A CA 1
ATOM 2119 C C . SER A 1 272 ? 7.597 -0.563 17.514 1.00 88.88 272 SER A C 1
ATOM 2121 O O . SER A 1 272 ? 8.324 -0.660 16.533 1.00 88.88 272 SER A O 1
ATOM 2123 N N . GLY A 1 273 ? 6.273 -0.709 17.429 1.00 90.25 273 GLY A N 1
ATOM 2124 C CA . GLY A 1 273 ? 5.589 -1.154 16.210 1.00 90.25 273 GLY A CA 1
ATOM 2125 C C . GLY A 1 273 ? 5.644 -2.672 16.008 1.00 90.25 273 GLY A C 1
ATOM 2126 O O . GLY A 1 273 ? 5.217 -3.179 14.972 1.00 90.25 273 GLY A O 1
ATOM 2127 N N . ALA A 1 274 ? 6.147 -3.423 16.994 1.00 90.94 274 ALA A N 1
ATOM 2128 C CA . ALA A 1 274 ? 6.228 -4.876 16.937 1.00 90.94 274 ALA A CA 1
ATOM 2129 C C . ALA A 1 274 ? 4.845 -5.512 16.752 1.00 90.94 274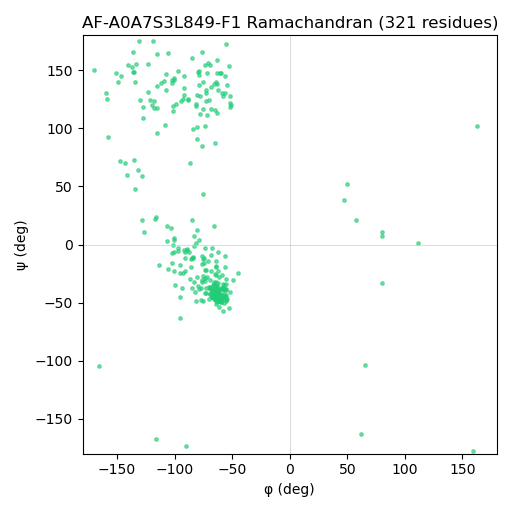 ALA A C 1
ATOM 2131 O O . ALA A 1 274 ? 3.914 -5.227 17.506 1.00 90.94 274 ALA A O 1
ATOM 2132 N N . THR A 1 275 ? 4.731 -6.426 15.789 1.00 90.88 275 THR A N 1
ATOM 2133 C CA . THR A 1 275 ? 3.507 -7.202 15.563 1.00 90.88 275 THR A CA 1
ATOM 2134 C C . THR A 1 275 ? 3.530 -8.464 16.414 1.00 90.88 275 THR A C 1
ATOM 2136 O O . THR A 1 275 ? 4.465 -9.255 16.328 1.00 90.88 275 THR A O 1
ATOM 2139 N N . GLN A 1 276 ? 2.510 -8.667 17.245 1.00 86.94 276 GLN A N 1
ATOM 2140 C CA . GLN A 1 276 ? 2.464 -9.779 18.194 1.00 86.94 276 GLN A CA 1
ATOM 2141 C C . GLN A 1 276 ? 1.100 -10.462 18.179 1.00 86.94 276 GLN A C 1
ATOM 2143 O O . GLN A 1 276 ? 0.056 -9.808 18.174 1.00 86.94 276 GLN A O 1
ATOM 2148 N N . SER A 1 277 ? 1.101 -11.792 18.254 1.00 83.38 277 SER A N 1
ATOM 2149 C CA . SER A 1 277 ? -0.105 -12.530 18.628 1.00 83.38 277 SER A CA 1
ATOM 2150 C C . SER A 1 277 ? -0.367 -12.343 20.126 1.00 83.38 277 SER A C 1
ATOM 2152 O O . SER A 1 277 ? 0.477 -12.687 20.953 1.00 83.38 277 SER A O 1
ATOM 2154 N N . SER A 1 278 ? -1.544 -11.847 20.499 1.00 74.69 278 SER A N 1
ATOM 2155 C CA . SER A 1 278 ? -1.927 -11.596 21.890 1.00 74.69 278 SER A CA 1
ATOM 2156 C C . SER A 1 278 ? -3.286 -12.202 22.202 1.00 74.69 278 SER A C 1
ATOM 2158 O O . SER A 1 278 ? -4.288 -11.843 21.602 1.00 74.69 278 SER A O 1
ATOM 2160 N N . SER A 1 279 ? -3.363 -13.056 23.224 1.00 67.12 279 SER A N 1
ATOM 2161 C CA . SER A 1 279 ? -4.638 -13.610 23.707 1.00 67.12 279 SER A CA 1
ATOM 2162 C C . SER A 1 279 ? -5.568 -12.568 24.352 1.00 67.12 279 SER A C 1
ATOM 2164 O O . SER A 1 279 ? -6.652 -12.925 24.806 1.00 67.12 279 SER A O 1
ATOM 2166 N N . GLY A 1 280 ? -5.125 -11.310 24.472 1.00 65.56 280 GLY A N 1
ATOM 2167 C CA . GLY A 1 280 ? -5.896 -10.201 25.033 1.00 65.56 280 GLY A CA 1
ATOM 2168 C C . GLY A 1 280 ? -6.799 -9.480 24.029 1.00 65.56 280 GLY A C 1
ATOM 2169 O O . GLY A 1 280 ? -7.651 -8.707 24.460 1.00 65.56 280 GLY A O 1
ATOM 2170 N N . THR A 1 281 ? -6.643 -9.720 22.722 1.00 67.56 281 THR A N 1
ATOM 2171 C CA . THR A 1 281 ? -7.507 -9.133 21.687 1.00 67.56 281 THR A CA 1
ATOM 2172 C C . THR A 1 281 ? -8.556 -10.143 21.221 1.00 67.56 281 THR A C 1
ATOM 2174 O O . THR A 1 281 ? -8.307 -11.345 21.140 1.00 67.56 281 THR A O 1
ATOM 2177 N N . THR A 1 282 ? -9.777 -9.666 20.962 1.00 69.06 282 THR A N 1
ATOM 2178 C CA . THR A 1 282 ? -10.899 -10.508 20.510 1.00 69.06 282 THR A CA 1
ATOM 2179 C C . THR A 1 282 ? -11.013 -10.576 18.988 1.00 69.06 282 THR A C 1
ATOM 2181 O O . THR A 1 282 ? -11.562 -11.545 18.463 1.00 69.06 282 THR A O 1
ATOM 2184 N N . ALA A 1 283 ? -10.502 -9.568 18.273 1.00 80.19 283 ALA A N 1
ATOM 2185 C CA . ALA A 1 283 ? -10.525 -9.525 16.818 1.00 80.19 283 ALA A CA 1
ATOM 2186 C C . ALA A 1 283 ? -9.475 -10.483 16.239 1.00 80.19 283 ALA A C 1
ATOM 2188 O O . ALA A 1 283 ? -8.273 -10.317 16.432 1.00 80.19 283 ALA A O 1
ATOM 2189 N N . MET A 1 284 ? -9.949 -11.495 15.515 1.00 90.56 284 MET A N 1
ATOM 2190 C CA . MET A 1 284 ? -9.098 -12.418 14.768 1.00 90.56 284 MET A CA 1
ATOM 2191 C C . MET A 1 284 ? -8.783 -11.793 13.415 1.00 90.56 284 MET A C 1
ATOM 2193 O O . MET A 1 284 ? -9.620 -11.866 12.514 1.00 90.56 284 MET A O 1
ATOM 2197 N N . ILE A 1 285 ? -7.606 -11.197 13.269 1.00 93.56 285 ILE A N 1
ATOM 2198 C CA . ILE A 1 285 ? -7.228 -10.445 12.073 1.00 93.56 285 ILE A CA 1
ATOM 2199 C C . ILE A 1 285 ? -6.603 -11.402 11.048 1.00 93.56 285 ILE A C 1
ATOM 2201 O O . ILE A 1 285 ? -5.682 -12.148 11.403 1.00 93.56 285 ILE A O 1
ATOM 2205 N N . PRO A 1 286 ? -7.117 -11.453 9.804 1.00 95.62 286 PRO A N 1
ATOM 2206 C CA . PRO A 1 286 ? -6.463 -12.168 8.723 1.00 95.62 286 PRO A CA 1
ATOM 2207 C C . PRO A 1 286 ? -5.129 -11.509 8.369 1.00 95.62 286 PRO A C 1
ATOM 2209 O O . PRO A 1 286 ? -5.031 -10.286 8.282 1.00 95.62 286 PRO A O 1
ATOM 2212 N N . PHE A 1 287 ? -4.110 -12.326 8.126 1.00 95.75 287 PHE A N 1
ATOM 2213 C CA . PHE A 1 287 ? -2.841 -11.869 7.582 1.00 95.75 287 PHE A CA 1
ATOM 2214 C C . PHE A 1 287 ? -2.340 -12.808 6.484 1.00 95.75 287 PHE A C 1
ATOM 2216 O O . PHE A 1 287 ? -2.610 -14.015 6.522 1.00 95.75 287 PHE A O 1
ATOM 2223 N N . ALA A 1 288 ? -1.631 -12.253 5.502 1.00 96.88 288 ALA A N 1
ATOM 2224 C CA . ALA A 1 288 ? -0.971 -13.032 4.463 1.00 96.88 288 ALA A CA 1
ATOM 2225 C C . ALA A 1 288 ? 0.187 -13.832 5.079 1.00 96.88 288 ALA A C 1
ATOM 2227 O O . ALA A 1 288 ? 1.136 -13.262 5.611 1.00 96.88 288 ALA A O 1
ATOM 2228 N N . GLU A 1 289 ? 0.102 -15.159 5.026 1.00 94.81 289 GLU A N 1
ATOM 2229 C CA . GLU A 1 289 ? 1.132 -16.057 5.561 1.00 94.81 289 GLU A CA 1
ATOM 2230 C C . GLU A 1 289 ? 2.138 -16.455 4.475 1.00 94.81 289 GLU A C 1
ATOM 2232 O O . GLU A 1 289 ? 3.329 -16.602 4.738 1.00 94.81 289 GLU A O 1
ATOM 2237 N N . GLN A 1 290 ? 1.657 -16.652 3.246 1.00 94.62 290 GLN A N 1
ATOM 2238 C CA . GLN A 1 290 ? 2.474 -17.006 2.086 1.00 94.62 290 GLN A CA 1
ATOM 2239 C C . GLN A 1 290 ? 1.896 -16.390 0.819 1.00 94.62 290 GLN A C 1
ATOM 2241 O O . GLN A 1 290 ? 0.675 -16.342 0.664 1.00 94.62 290 GLN A O 1
ATOM 2246 N N . VAL A 1 291 ? 2.784 -16.003 -0.096 1.00 97.56 291 VAL A N 1
ATOM 2247 C CA . VAL A 1 291 ? 2.461 -15.384 -1.385 1.00 97.56 291 VAL A CA 1
ATOM 2248 C C . VAL A 1 291 ? 2.897 -16.302 -2.525 1.00 97.56 291 VAL A C 1
ATOM 2250 O O . VAL A 1 291 ? 3.993 -16.861 -2.502 1.00 97.56 291 VAL A O 1
ATOM 2253 N N . ASN A 1 292 ? 2.045 -16.451 -3.536 1.00 97.94 292 ASN A N 1
ATOM 2254 C CA . ASN A 1 292 ? 2.392 -17.088 -4.799 1.00 97.94 292 ASN A CA 1
ATOM 2255 C C . ASN A 1 292 ? 3.130 -16.082 -5.696 1.00 97.94 292 ASN A C 1
ATOM 2257 O O . ASN A 1 292 ? 2.516 -15.343 -6.469 1.00 97.94 292 ASN A O 1
ATOM 2261 N N . PHE A 1 293 ? 4.457 -16.057 -5.580 1.00 98.06 293 PHE A N 1
ATOM 2262 C CA . PHE A 1 293 ? 5.288 -15.123 -6.333 1.00 98.06 293 PHE A CA 1
ATOM 2263 C C . PHE A 1 293 ? 5.325 -15.397 -7.842 1.00 98.06 293 PHE A C 1
ATOM 2265 O O . PHE A 1 293 ? 5.533 -14.454 -8.596 1.00 98.06 293 PHE A O 1
ATOM 2272 N N . ASP A 1 294 ? 5.040 -16.616 -8.307 1.00 97.56 294 ASP A N 1
ATOM 2273 C CA . ASP A 1 294 ? 4.946 -16.897 -9.748 1.00 97.56 294 ASP A CA 1
ATOM 2274 C C . ASP A 1 294 ? 3.744 -16.166 -10.367 1.00 97.56 294 ASP A C 1
ATOM 2276 O O . ASP A 1 294 ? 3.845 -15.551 -11.431 1.00 97.56 294 ASP A O 1
ATOM 2280 N N . ALA A 1 295 ? 2.601 -16.176 -9.668 1.00 98.12 295 ALA A N 1
ATOM 2281 C CA . ALA A 1 295 ? 1.413 -15.432 -10.082 1.00 98.12 295 ALA A CA 1
ATOM 2282 C C . ALA A 1 295 ? 1.659 -13.915 -10.045 1.00 98.12 295 ALA A C 1
ATOM 2284 O O . ALA A 1 295 ? 1.279 -13.202 -10.975 1.00 98.12 295 ALA A O 1
ATOM 2285 N N . TYR A 1 296 ? 2.352 -13.435 -9.010 1.00 98.44 296 TYR A N 1
ATOM 2286 C CA . TYR A 1 296 ? 2.748 -12.033 -8.902 1.00 98.44 296 TYR A CA 1
ATOM 2287 C C . TYR A 1 296 ? 3.699 -11.604 -10.032 1.00 98.44 296 TYR A C 1
ATOM 2289 O O . TYR A 1 296 ? 3.503 -10.552 -10.640 1.00 98.44 296 TYR A O 1
ATOM 2297 N N . GLN A 1 297 ? 4.692 -12.436 -10.372 1.00 97.56 297 GLN A N 1
ATOM 2298 C CA . GLN A 1 297 ? 5.615 -12.171 -11.476 1.00 97.56 297 GLN A CA 1
ATOM 2299 C C . GLN A 1 297 ? 4.864 -12.034 -12.799 1.00 97.56 297 GLN A C 1
ATOM 2301 O O . GLN A 1 297 ? 5.100 -11.090 -13.553 1.00 97.56 297 GLN A O 1
ATOM 2306 N N . ALA A 1 298 ? 3.944 -12.962 -13.074 1.00 96.94 298 ALA A N 1
ATOM 2307 C CA . ALA A 1 298 ? 3.136 -12.942 -14.286 1.00 96.94 298 ALA A CA 1
ATOM 2308 C C . ALA A 1 298 ? 2.276 -11.672 -14.369 1.00 96.94 298 ALA A C 1
ATOM 2310 O O . ALA A 1 298 ? 2.213 -11.041 -15.424 1.00 96.94 298 ALA A O 1
ATOM 2311 N N . TRP A 1 299 ? 1.672 -11.263 -13.250 1.00 96.44 299 TRP A N 1
ATOM 2312 C CA . TRP A 1 299 ? 0.874 -10.041 -13.158 1.00 96.44 299 TRP A CA 1
ATOM 2313 C C . TRP A 1 299 ? 1.700 -8.773 -13.426 1.00 96.44 299 TRP A C 1
ATOM 2315 O O . TRP A 1 299 ? 1.275 -7.920 -14.211 1.00 96.44 299 TRP A O 1
ATOM 2325 N N . LEU A 1 300 ? 2.904 -8.665 -12.851 1.00 95.56 300 LEU A N 1
ATOM 2326 C CA . LEU A 1 300 ? 3.826 -7.554 -13.126 1.00 95.56 300 LEU A CA 1
ATOM 2327 C C . LEU A 1 300 ? 4.288 -7.537 -14.587 1.00 95.56 300 LEU A C 1
ATOM 2329 O O . LEU A 1 300 ? 4.258 -6.491 -15.234 1.00 95.56 300 LEU A O 1
ATOM 2333 N N . LEU A 1 301 ? 4.699 -8.687 -15.129 1.00 94.38 301 LEU A N 1
ATOM 2334 C CA . LEU A 1 301 ? 5.136 -8.795 -16.523 1.00 94.38 301 LEU A CA 1
ATOM 2335 C C . LEU A 1 301 ? 4.031 -8.379 -17.486 1.00 94.38 301 LEU A C 1
ATOM 2337 O O . LEU A 1 301 ? 4.301 -7.646 -18.436 1.00 94.38 301 LEU A O 1
ATOM 2341 N N . GLN A 1 302 ? 2.794 -8.800 -17.219 1.00 92.12 302 GLN A N 1
ATOM 2342 C CA . GLN A 1 302 ? 1.647 -8.388 -18.010 1.00 92.12 302 GLN A CA 1
ATOM 2343 C C . GLN A 1 302 ? 1.486 -6.868 -17.971 1.00 92.12 302 GLN A C 1
ATOM 2345 O O . GLN A 1 302 ? 1.399 -6.276 -19.040 1.00 92.12 302 GLN A O 1
ATOM 2350 N N . ALA A 1 303 ? 1.512 -6.232 -16.791 1.00 90.06 303 ALA A N 1
ATOM 2351 C CA . ALA A 1 303 ? 1.417 -4.773 -16.670 1.00 90.06 303 ALA A CA 1
ATOM 2352 C C . ALA A 1 303 ? 2.493 -4.053 -17.484 1.00 90.06 303 ALA A C 1
ATOM 2354 O O . ALA A 1 303 ? 2.188 -3.104 -18.201 1.00 90.06 303 ALA A O 1
ATOM 2355 N N . ILE A 1 304 ? 3.738 -4.531 -17.397 1.00 88.69 304 ILE A N 1
ATOM 2356 C CA . ILE A 1 304 ? 4.896 -3.970 -18.097 1.00 88.69 304 ILE A CA 1
ATOM 2357 C C . ILE A 1 304 ? 4.730 -4.106 -19.616 1.00 88.69 304 ILE A C 1
ATOM 2359 O O . ILE A 1 304 ? 5.080 -3.182 -20.346 1.00 88.69 304 ILE A O 1
ATOM 2363 N N . GLN A 1 305 ? 4.197 -5.231 -20.099 1.00 83.06 305 GLN A N 1
ATOM 2364 C CA . GLN A 1 305 ? 4.107 -5.585 -21.522 1.00 83.06 305 GLN A CA 1
ATOM 2365 C C . GLN A 1 305 ? 2.834 -5.109 -22.234 1.00 83.06 305 GLN A C 1
ATOM 2367 O O . GLN A 1 305 ? 2.737 -5.313 -23.443 1.00 83.06 305 GLN A O 1
ATOM 2372 N N . GLN A 1 306 ? 1.869 -4.486 -21.548 1.00 68.75 306 GLN A N 1
ATOM 2373 C CA . GLN A 1 306 ? 0.626 -4.063 -22.204 1.00 68.75 306 GLN A CA 1
ATOM 2374 C C . GLN A 1 306 ? 0.888 -3.004 -23.295 1.00 68.75 306 GLN A C 1
ATOM 2376 O O . GLN A 1 306 ? 1.259 -1.865 -22.998 1.00 68.75 306 GLN A O 1
ATOM 2381 N N . SER A 1 307 ? 0.656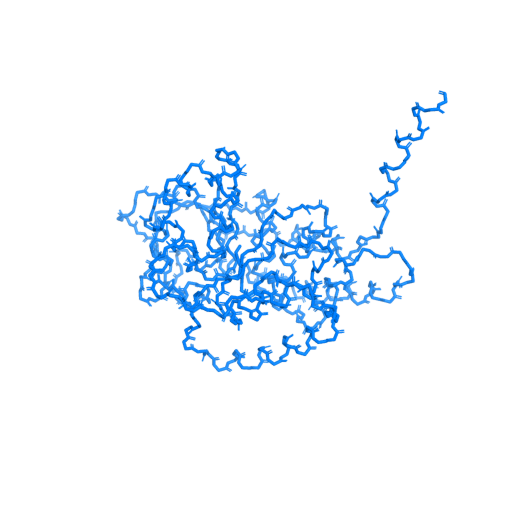 -3.377 -24.559 1.00 51.69 307 SER A N 1
ATOM 2382 C CA . SER A 1 307 ? 0.425 -2.454 -25.675 1.00 51.69 307 SER A CA 1
ATOM 2383 C C . SER A 1 307 ? -0.975 -1.839 -25.558 1.00 51.69 307 SER A C 1
ATOM 2385 O O . SER A 1 307 ? -1.878 -2.417 -24.956 1.00 51.69 307 SER A O 1
ATOM 2387 N N . SER A 1 308 ? -1.179 -0.653 -26.133 1.00 48.78 308 SER A N 1
ATOM 2388 C CA . SER A 1 308 ? -2.427 0.132 -26.069 1.00 48.78 308 SER A CA 1
ATOM 2389 C C . SER A 1 308 ? -3.655 -0.489 -26.769 1.00 48.78 308 SER A C 1
ATOM 2391 O O . SER A 1 308 ? -4.665 0.191 -26.955 1.00 48.78 308 SER A O 1
ATOM 2393 N N . ASP A 1 309 ? -3.630 -1.783 -27.095 1.00 40.31 309 ASP A N 1
ATOM 2394 C CA . ASP A 1 309 ? -4.683 -2.475 -27.852 1.00 40.31 309 ASP A CA 1
ATOM 2395 C C . ASP A 1 309 ? -6.041 -2.523 -27.111 1.00 40.31 309 ASP A C 1
ATOM 2397 O O . ASP A 1 309 ? -7.085 -2.763 -27.718 1.00 40.31 309 ASP A O 1
ATOM 2401 N N . ALA A 1 310 ? -6.069 -2.223 -25.806 1.00 40.50 310 ALA A N 1
ATOM 2402 C CA . ALA A 1 310 ? -7.287 -2.211 -24.990 1.00 40.50 310 ALA A CA 1
ATOM 2403 C C . ALA A 1 310 ? -8.204 -0.983 -25.201 1.00 40.50 310 ALA A C 1
ATOM 2405 O O . ALA A 1 310 ? -9.337 -0.985 -24.720 1.00 40.50 310 ALA A O 1
ATOM 2406 N N . GLN A 1 311 ? -7.773 0.064 -25.920 1.00 37.91 311 GLN A N 1
ATOM 2407 C CA . GLN A 1 311 ? -8.651 1.205 -26.251 1.00 37.91 311 GLN A CA 1
ATOM 2408 C C . GLN A 1 311 ? -9.398 1.049 -27.587 1.00 37.91 311 GLN A C 1
ATOM 2410 O O . GLN A 1 311 ? -10.363 1.777 -27.838 1.00 37.91 311 GLN A O 1
ATOM 2415 N N . SER A 1 312 ? -9.034 0.072 -28.420 1.00 36.56 312 SER A N 1
ATOM 2416 C CA . SER A 1 312 ? -9.692 -0.172 -29.712 1.00 36.56 312 SER A CA 1
ATOM 2417 C C . SER A 1 312 ? -11.005 -0.952 -29.578 1.00 36.56 312 SER A C 1
ATOM 2419 O O . SER A 1 312 ? -11.932 -0.735 -30.355 1.00 36.56 312 SER A O 1
ATOM 2421 N N . SER A 1 313 ? -11.156 -1.789 -28.545 1.00 33.50 313 SER A N 1
ATOM 2422 C CA . SER A 1 313 ? -12.370 -2.599 -28.359 1.00 33.50 313 SER A CA 1
ATOM 2423 C C . SER A 1 313 ? -13.583 -1.813 -27.844 1.00 33.50 313 SER A C 1
ATOM 2425 O O . SER A 1 313 ? -14.700 -2.312 -27.913 1.00 33.50 313 SER A O 1
ATOM 2427 N N . CYS A 1 314 ? -13.403 -0.570 -27.378 1.00 34.59 314 CYS A N 1
ATOM 2428 C CA . CYS A 1 314 ? -14.507 0.295 -26.935 1.00 34.59 314 CYS A CA 1
ATOM 2429 C C . CYS A 1 314 ? -15.085 1.180 -28.060 1.00 34.59 314 CYS A C 1
ATOM 2431 O O . CYS A 1 314 ? -16.081 1.871 -27.853 1.00 34.59 314 CYS A O 1
ATOM 2433 N N . THR A 1 315 ? -14.478 1.182 -29.256 1.00 36.44 315 THR A N 1
ATOM 2434 C CA . THR A 1 315 ? -14.968 1.962 -30.411 1.00 36.44 315 THR A CA 1
ATOM 2435 C C . THR A 1 315 ? -15.641 1.113 -31.491 1.00 36.44 315 THR A C 1
ATOM 2437 O O . THR A 1 315 ? -16.492 1.642 -32.208 1.00 36.44 315 THR A O 1
ATOM 2440 N N . GLU A 1 316 ? -15.383 -0.198 -31.559 1.00 35.09 316 GLU A N 1
ATOM 2441 C CA . GLU A 1 316 ? -16.059 -1.083 -32.525 1.00 35.09 316 GLU A CA 1
ATOM 2442 C C . GLU A 1 316 ? -17.507 -1.438 -32.134 1.00 35.09 316 GLU A C 1
ATOM 2444 O O . GLU A 1 316 ? -18.364 -1.513 -33.017 1.00 35.09 316 GLU A O 1
ATOM 2449 N N . GLU A 1 317 ? -17.843 -1.541 -30.840 1.00 36.09 317 GLU A N 1
ATOM 2450 C CA . GLU A 1 317 ? -19.234 -1.784 -30.395 1.00 36.09 317 GLU A CA 1
ATOM 2451 C C . GLU A 1 317 ? -20.151 -0.550 -30.529 1.00 36.09 317 GLU A C 1
ATOM 2453 O O . GLU A 1 317 ? -21.378 -0.673 -30.545 1.00 36.09 317 GLU A O 1
ATOM 2458 N N . ALA A 1 318 ? -19.583 0.650 -30.694 1.00 35.88 318 ALA A N 1
ATOM 2459 C CA . ALA A 1 318 ? -20.352 1.870 -30.948 1.00 35.88 318 ALA A CA 1
ATOM 2460 C C . ALA A 1 318 ? -20.674 2.083 -32.441 1.00 35.88 318 ALA A C 1
ATOM 2462 O O . ALA A 1 318 ? -21.609 2.818 -32.762 1.00 35.88 318 ALA A O 1
ATOM 2463 N N . GLN A 1 319 ? -19.940 1.437 -33.356 1.00 36.56 319 GLN A N 1
ATOM 2464 C CA . GLN A 1 319 ? -20.175 1.537 -34.804 1.00 36.56 319 GLN A CA 1
ATOM 2465 C C . GLN A 1 319 ? -21.054 0.414 -35.368 1.00 36.56 319 GLN A C 1
ATOM 2467 O O . GLN A 1 319 ? -21.659 0.604 -36.418 1.00 36.56 319 GLN A O 1
ATOM 2472 N N . THR A 1 320 ? -21.228 -0.706 -34.661 1.00 40.88 320 THR A N 1
ATOM 2473 C CA . THR A 1 320 ? -22.102 -1.810 -35.112 1.00 40.88 320 THR A CA 1
ATOM 2474 C C . THR A 1 320 ? -23.590 -1.629 -34.781 1.00 40.88 320 THR A C 1
ATOM 2476 O O . THR A 1 320 ? -24.403 -2.451 -35.188 1.00 40.88 320 THR A O 1
ATOM 2479 N N . ASN A 1 321 ? -23.979 -0.542 -34.101 1.00 42.78 321 ASN A N 1
ATOM 2480 C CA . ASN A 1 321 ? -25.387 -0.195 -33.834 1.00 42.78 321 ASN A CA 1
ATOM 2481 C C . ASN A 1 321 ? -25.936 0.926 -34.743 1.00 42.78 321 ASN A C 1
ATOM 2483 O O . ASN A 1 321 ? -26.996 1.491 -34.468 1.00 42.78 321 ASN A O 1
ATOM 2487 N N . LEU A 1 322 ? -25.222 1.251 -35.823 1.00 42.03 322 LEU A N 1
ATOM 2488 C CA . LEU A 1 322 ? -25.617 2.235 -36.835 1.00 42.03 322 LEU A CA 1
ATOM 2489 C C . LEU A 1 322 ? -25.388 1.696 -38.261 1.00 42.03 322 LEU A C 1
ATOM 2491 O O . LEU A 1 322 ? -24.848 2.405 -39.101 1.00 42.03 322 LEU A O 1
ATOM 2495 N N . GLU A 1 323 ? -25.833 0.468 -38.543 1.00 35.06 323 GLU A N 1
ATOM 2496 C CA . GLU A 1 323 ? -26.144 -0.014 -39.905 1.00 35.06 323 GLU A CA 1
ATOM 2497 C C . GLU A 1 323 ? -27.413 -0.877 -39.913 1.00 35.06 323 GLU A C 1
ATOM 2499 O O . GLU A 1 323 ? -27.571 -1.726 -39.006 1.00 35.06 323 GLU A O 1
#

Radius of gyration: 20.09 Å; Cα contacts (8 Å, |Δi|>4): 566; chains: 1; bounding box: 46×54×65 Å

Nearest PDB structures (foldseek):
  8ctm-assembly1_C  TM=7.180E-01  e=1.449E-12  Leishmania donovani
  8ctm-assembly1_D  TM=7.136E-01  e=2.483E-12  Leishmania donovani
  5tsq-assembly1_A  TM=7.161E-01  e=4.518E-12  Leishmania braziliensis braziliensis
  8db9-assembly1_C  TM=7.049E-01  e=2.644E-10  Trichomonas vaginalis
  4i75-assembly1_B  TM=7.089E-01  e=4.019E-10  Trypanosoma brucei brucei TREU927

Solvent-accessible surface area (backbone atoms only — not comparable to full-atom values): 17428 Å² total; per-residue (Å²): 61,32,16,60,46,63,14,41,48,35,33,57,28,42,46,48,44,70,69,52,84,75,87,67,42,38,23,27,32,60,71,34,48,6,58,59,28,36,55,46,46,53,24,65,37,47,87,80,42,67,93,27,68,36,47,42,86,61,71,73,63,91,75,59,78,66,44,60,57,51,48,54,53,52,50,55,48,44,67,74,71,23,55,88,66,74,75,81,58,85,78,84,72,76,95,67,91,76,96,74,92,90,76,58,71,51,63,45,49,56,51,49,50,47,71,74,42,51,71,52,59,35,74,45,53,32,56,26,30,36,52,63,59,33,50,44,49,71,76,41,40,69,55,48,62,46,17,43,49,37,33,43,34,39,33,26,31,53,54,88,45,94,52,46,77,34,64,28,18,47,70,26,9,52,27,37,20,48,42,51,74,35,91,53,26,85,37,37,35,39,32,21,42,69,59,32,36,74,90,79,59,63,89,60,52,52,58,53,53,42,50,50,22,55,54,50,63,76,65,65,77,86,62,68,44,69,42,27,54,50,42,25,52,47,35,65,78,34,56,68,65,19,76,24,39,37,31,46,42,50,46,40,71,78,38,54,87,47,39,48,71,47,70,41,26,50,41,40,37,49,84,50,15,27,24,34,64,35,95,87,43,86,47,65,28,39,30,50,67,42,63,45,58,70,64,50,49,52,54,52,49,49,26,46,65,55,64,51,69,79,66,57,69,73,54,56,71,68,57,70,79,73,120

Foldseek 3Di:
DEQDALQVLLLVLLVVLVVDADQAAEHPDFLHAQVVNQQLCCFQVVPRQPVRYFGDPHDFDPDDPCSVVRVVLSVVLSVVRGHPDDPPDPPPDDPDDDDDDDDDVRVVVVVVVLVPAQFCRDEAEAQAAQPVVLVCCVRPVVSCNGRHNAYQHQWAADQPDQDLDTRRCQRFVQSQQDCCQDPCVQRYEYEYQVQQAPVPDDPCLLVVLLVLLVVLCVVPDDFADSSLVSSSSSCNSPSHPNLTGSNQSSVCVVVVVQFDKDWAQWGADRNRRHIHGDPPHPRTHIYGPHGNVVVSSVSSSCSNPDTNPVVVVVVVVVVVVPD

Organism: NCBI:txid265554